Protein AF-A0A2G8LEQ3-F1 (afdb_monomer_lite)

Organism: Stichopus japonicus (NCBI:txid307972)

Foldseek 3Di:
DCVVCVVVCVCVVVCVVPDVVNVVVVVVLVVVLLVLLLVLLCVLLVPDPPPVNDPPDSVVLSVLLSVLLVLLLVLVVVVVVDPDDDPVNVCVSVVSNVVVVVVVLVLLDVVVCVVDPPPRPHHPSVVVSVVDVSSVVSSVVSNCVSCVVVVVVVVCCVPVDNPVVNVVVVVVVVVVPPPPPDPPPDDPPPPPDDPDPDDDDDDDDPPDPDDPDDDPDDPDDVCVVVVCPPPDDDDDDDDDDPDDDDDDDDD

Sequence (251 aa):
MSIRYPELYKPGQKSKFFNYYVFTKSLLQGVLTSLVIFFIPYGAFYEENFPNGIPSDTQFLFGCTTSAILVIVVNLKIALDTEYWNIFTHAVIWGSIIIYWAFIFLLYSPFLYELFQGTFTYVGVPYQLVRLPSFWFSLILSCVILILPILGKRAMHMDVSPSRAHEIRLKQRQEREKPSNTIELTDVRGLGSMRSFRTKSGKRRPASARSGYAFSHQYGFGDMILSGKNMKKRKKRSEDKVKNGDRVQEG

Structure (mmCIF, N/CA/C/O backbone):
data_AF-A0A2G8LEQ3-F1
#
_entry.id   AF-A0A2G8LEQ3-F1
#
loop_
_atom_site.group_PDB
_atom_site.id
_atom_site.type_symbol
_atom_site.label_atom_id
_atom_site.label_alt_id
_atom_site.label_comp_id
_atom_site.label_asym_id
_atom_site.label_entity_id
_atom_site.label_seq_id
_atom_site.pdbx_PDB_ins_code
_atom_site.Cartn_x
_atom_site.Cartn_y
_atom_site.Cartn_z
_atom_site.occupancy
_atom_site.B_iso_or_equiv
_atom_site.auth_seq_id
_atom_site.auth_comp_id
_atom_site.auth_asym_id
_atom_site.auth_atom_id
_atom_site.pdbx_PDB_model_num
ATOM 1 N N . MET A 1 1 ? -12.581 15.311 21.428 1.00 52.47 1 MET A N 1
ATOM 2 C CA . MET A 1 1 ? -13.656 14.309 21.215 1.00 52.47 1 MET A CA 1
ATOM 3 C C . MET A 1 1 ? -13.475 13.038 22.042 1.00 52.47 1 MET A C 1
ATOM 5 O O . MET A 1 1 ? -14.444 12.625 22.660 1.00 52.47 1 MET A O 1
ATOM 9 N N . SER A 1 2 ? -12.269 12.456 22.119 1.00 58.06 2 SER A N 1
ATOM 10 C CA . SER A 1 2 ? -12.005 11.207 22.867 1.00 58.06 2 SER A CA 1
ATOM 11 C C . SER A 1 2 ? -12.383 11.257 24.365 1.00 58.06 2 SER A C 1
ATOM 13 O O . SER A 1 2 ? -12.963 10.320 24.900 1.00 58.06 2 SER A O 1
ATOM 15 N N . ILE A 1 3 ? -12.166 12.400 25.028 1.00 67.62 3 ILE A N 1
ATOM 16 C CA . ILE A 1 3 ? -12.397 12.570 26.479 1.00 67.62 3 ILE A CA 1
ATOM 17 C C . ILE A 1 3 ? -13.891 12.511 26.863 1.00 67.62 3 ILE A C 1
ATOM 19 O O . ILE A 1 3 ? -14.228 12.156 27.987 1.00 67.62 3 ILE A O 1
ATOM 23 N N . ARG A 1 4 ? -14.808 12.828 25.936 1.00 64.00 4 ARG A N 1
ATOM 24 C CA . ARG A 1 4 ? -16.251 12.931 26.234 1.00 64.00 4 ARG A CA 1
ATOM 25 C C . ARG A 1 4 ? -16.962 11.572 26.265 1.00 64.00 4 ARG A C 1
ATOM 27 O O . ARG A 1 4 ? -18.063 11.482 26.794 1.00 64.00 4 ARG A O 1
ATOM 34 N N . TYR A 1 5 ? -16.329 10.521 25.736 1.00 64.62 5 TYR A N 1
ATOM 35 C CA . TYR A 1 5 ? -16.894 9.173 25.666 1.00 64.62 5 TYR A CA 1
ATOM 36 C C . TYR A 1 5 ? -15.844 8.126 26.074 1.00 64.62 5 TYR A C 1
ATOM 38 O O . TYR A 1 5 ? -15.195 7.529 25.209 1.00 64.62 5 TYR A O 1
ATOM 46 N N . PRO A 1 6 ? -15.690 7.840 27.383 1.00 71.69 6 PRO A N 1
ATOM 47 C CA . PRO A 1 6 ? -14.720 6.852 27.869 1.00 71.69 6 PRO A CA 1
ATOM 48 C C . PRO A 1 6 ? -15.008 5.429 27.358 1.00 71.69 6 PRO A C 1
ATOM 50 O O . PRO A 1 6 ? -14.144 4.556 27.387 1.00 71.69 6 PRO A O 1
ATOM 53 N N . GLU A 1 7 ? -16.215 5.181 26.842 1.00 64.94 7 GLU A N 1
ATOM 54 C CA . GLU A 1 7 ? -16.601 3.891 26.275 1.00 64.94 7 GLU A CA 1
ATOM 55 C C . GLU A 1 7 ? -15.836 3.519 24.995 1.00 64.94 7 GLU A C 1
ATOM 57 O O . GLU A 1 7 ? -15.691 2.326 24.723 1.00 64.94 7 GLU A O 1
ATOM 62 N N . LEU A 1 8 ? -15.270 4.491 24.259 1.00 67.19 8 LEU A N 1
ATOM 63 C CA . LEU A 1 8 ? -14.434 4.209 23.083 1.00 67.19 8 LEU A CA 1
ATOM 64 C C . LEU A 1 8 ? -13.075 3.575 23.434 1.00 67.19 8 LEU A C 1
ATOM 66 O O . LEU A 1 8 ? -12.459 2.973 22.558 1.00 67.19 8 LEU A O 1
ATOM 70 N N . TYR A 1 9 ? -12.628 3.630 24.695 1.00 65.81 9 TYR A N 1
ATOM 71 C CA . TYR A 1 9 ? -11.376 2.989 25.135 1.00 65.81 9 TYR A CA 1
ATOM 72 C C . TYR A 1 9 ? -11.532 1.506 25.508 1.00 65.81 9 TYR A C 1
ATOM 74 O O . TYR A 1 9 ? -10.566 0.740 25.444 1.00 65.81 9 TYR A O 1
ATOM 82 N N . LYS A 1 10 ? -12.752 1.059 25.837 1.00 68.12 10 LYS A N 1
ATOM 83 C CA . LYS A 1 10 ? -13.061 -0.338 26.194 1.00 68.12 10 LYS A CA 1
ATOM 84 C C . LYS A 1 10 ? -12.622 -1.383 25.140 1.00 68.12 10 LYS A C 1
ATOM 86 O O . LYS A 1 10 ? -12.168 -2.451 25.551 1.00 68.12 10 LYS A O 1
ATOM 91 N N . PRO A 1 11 ? -12.735 -1.162 23.809 1.00 66.81 11 PRO A N 1
ATOM 92 C CA . PRO A 1 11 ? -12.256 -2.132 22.816 1.00 66.81 11 PRO A CA 1
ATOM 93 C C . PRO A 1 11 ? -10.725 -2.266 22.754 1.00 66.81 11 PRO A C 1
ATOM 95 O O . PRO A 1 11 ? -10.244 -3.363 22.473 1.00 66.81 11 PRO A O 1
ATOM 98 N N . GLY A 1 12 ? -9.970 -1.205 23.068 1.00 69.75 12 GLY A N 1
ATOM 99 C CA . GLY A 1 12 ? -8.504 -1.250 23.146 1.00 69.75 12 GLY A CA 1
ATOM 100 C C . GLY A 1 12 ? -8.006 -2.105 24.315 1.00 69.75 12 GLY A C 1
ATOM 101 O O . GLY A 1 12 ? -7.143 -2.956 24.132 1.00 69.75 12 GLY A O 1
ATOM 102 N N . GLN A 1 13 ? -8.636 -1.974 25.489 1.00 65.56 13 GLN A N 1
ATOM 103 C CA . GLN A 1 13 ? -8.310 -2.775 26.681 1.00 65.56 13 GLN A CA 1
ATOM 104 C C . GLN A 1 13 ? -8.570 -4.279 26.509 1.00 65.56 13 GLN A C 1
ATOM 106 O O . GLN A 1 13 ? -7.966 -5.095 27.194 1.00 65.56 13 GLN A O 1
ATOM 111 N N . LYS A 1 14 ? -9.465 -4.665 25.592 1.00 66.50 14 LYS A N 1
ATOM 112 C CA . LYS A 1 14 ? -9.817 -6.070 25.327 1.00 66.50 14 LYS A CA 1
ATOM 113 C C . LYS A 1 14 ? -8.954 -6.722 24.236 1.00 66.50 14 LYS A C 1
ATOM 115 O O . LYS A 1 14 ? -9.372 -7.735 23.684 1.00 66.50 14 LYS A O 1
ATOM 120 N N . SER A 1 15 ? -7.810 -6.123 23.877 1.00 67.25 15 SER A N 1
ATOM 121 C CA . SER A 1 15 ? -6.880 -6.582 22.825 1.00 67.25 15 SER A CA 1
ATOM 122 C C . SER A 1 15 ? -7.554 -6.956 21.497 1.00 67.25 15 SER A C 1
ATOM 124 O O . SER A 1 15 ? -7.065 -7.793 20.741 1.00 67.25 15 SER A O 1
ATOM 126 N N . LYS A 1 16 ? -8.704 -6.344 21.180 1.00 64.62 16 LYS A N 1
ATOM 127 C CA . LYS A 1 16 ? -9.474 -6.711 19.981 1.00 64.62 16 LYS A CA 1
ATOM 128 C C . LYS A 1 16 ? -8.757 -6.336 18.683 1.00 64.62 16 LYS A C 1
ATOM 130 O O . LYS A 1 16 ? -9.000 -6.971 17.663 1.00 64.62 16 LYS A O 1
ATOM 135 N N . PHE A 1 17 ? -7.892 -5.323 18.734 1.00 66.62 17 PHE A N 1
ATOM 136 C CA . PHE A 1 17 ? -7.114 -4.847 17.589 1.00 66.62 17 PHE A CA 1
ATOM 137 C C . PHE A 1 17 ? -5.797 -5.610 17.399 1.00 66.62 17 PHE A C 1
ATOM 139 O O . PHE A 1 17 ? -5.327 -5.732 16.275 1.00 66.62 17 PHE A O 1
ATOM 146 N N . PHE A 1 18 ? -5.236 -6.170 18.474 1.00 67.81 18 PHE A N 1
ATOM 147 C CA . PHE A 1 18 ? -3.987 -6.927 18.452 1.00 67.81 18 PHE A CA 1
ATOM 148 C C . PHE A 1 18 ? -4.252 -8.343 18.966 1.00 67.81 18 PHE A C 1
ATOM 150 O O . PHE A 1 18 ? -4.033 -8.675 20.128 1.00 67.81 18 PHE A O 1
ATOM 157 N N . ASN A 1 19 ? -4.836 -9.164 18.100 1.00 82.25 19 ASN A N 1
ATOM 158 C CA . ASN A 1 19 ? -5.101 -10.575 18.357 1.00 82.25 19 ASN A CA 1
ATOM 159 C C . ASN A 1 19 ? -4.328 -11.397 17.318 1.00 82.25 19 ASN A C 1
ATOM 161 O O . ASN A 1 19 ? -4.237 -10.982 16.162 1.00 82.25 19 ASN A O 1
ATOM 165 N N . TYR A 1 20 ? -3.823 -12.574 17.687 1.00 85.75 20 TYR A N 1
ATOM 166 C CA . TYR A 1 20 ? -3.114 -13.468 16.765 1.00 85.75 20 TYR A CA 1
ATOM 167 C C . TYR A 1 20 ? -3.952 -13.801 15.514 1.00 85.75 20 TYR A C 1
ATOM 169 O O . TYR A 1 20 ? -3.433 -13.860 14.401 1.00 85.75 20 TYR A O 1
ATOM 177 N N . TYR A 1 21 ? -5.276 -13.903 15.660 1.00 85.06 21 TYR A N 1
ATOM 178 C CA . TYR A 1 21 ? -6.203 -14.063 14.531 1.00 85.06 21 TYR A CA 1
ATOM 179 C C . TYR A 1 21 ? -6.229 -12.863 13.571 1.00 85.06 21 TYR A C 1
ATOM 181 O O . TYR A 1 21 ? -6.426 -13.029 12.371 1.00 85.06 21 TYR A O 1
ATOM 189 N N . VAL A 1 22 ? -6.069 -11.640 14.080 1.00 84.94 22 VAL A N 1
ATOM 190 C CA . VAL A 1 22 ? -6.013 -10.428 13.244 1.00 84.94 22 VAL A CA 1
ATOM 191 C C . VAL A 1 22 ? -4.666 -10.359 12.531 1.00 84.94 22 VAL A C 1
ATOM 193 O O . VAL A 1 22 ? -4.618 -10.054 11.342 1.00 84.94 22 VAL A O 1
ATOM 196 N N . PHE A 1 23 ? -3.590 -10.723 13.230 1.00 88.19 23 PHE A N 1
ATOM 197 C CA . PHE A 1 23 ? -2.251 -10.806 12.659 1.00 88.19 23 PHE A CA 1
ATOM 198 C C . PHE A 1 23 ? -2.167 -11.831 11.518 1.00 88.19 23 PHE A C 1
ATOM 200 O O . PHE A 1 23 ? -1.756 -11.485 10.415 1.00 88.19 23 PHE A O 1
ATOM 207 N N . THR A 1 24 ? -2.629 -13.064 11.738 1.00 89.69 24 THR A N 1
ATOM 208 C CA . THR A 1 24 ? -2.632 -14.118 10.705 1.00 89.69 24 THR A CA 1
ATOM 209 C C . THR A 1 24 ? -3.502 -13.757 9.502 1.00 89.69 24 THR A C 1
ATOM 211 O O . THR A 1 24 ? -3.100 -14.007 8.369 1.00 89.69 24 THR A O 1
ATOM 214 N N . LYS A 1 25 ? -4.650 -13.095 9.708 1.00 87.62 25 LYS A N 1
ATOM 215 C CA . LYS A 1 25 ? -5.459 -12.547 8.604 1.00 87.62 25 LYS A CA 1
ATOM 216 C C . LYS A 1 25 ? -4.714 -11.481 7.803 1.00 87.62 25 LYS A C 1
ATOM 218 O O . LYS A 1 25 ? -4.804 -11.490 6.581 1.00 87.62 25 LYS A O 1
ATOM 223 N N . SER A 1 26 ? -3.987 -10.586 8.474 1.00 88.75 26 SER A N 1
ATOM 224 C CA . SER A 1 26 ? -3.150 -9.579 7.810 1.00 88.75 26 SER A CA 1
ATOM 225 C C . SER A 1 26 ? -2.038 -10.235 6.988 1.00 88.75 26 SER A C 1
ATOM 227 O O . SER A 1 26 ? -1.837 -9.883 5.828 1.00 88.75 26 SER A O 1
ATOM 229 N N . LEU A 1 27 ? -1.381 -11.258 7.547 1.00 91.62 27 LEU A N 1
ATOM 230 C CA . LEU A 1 27 ? -0.355 -12.028 6.848 1.00 91.62 27 LEU A CA 1
ATOM 231 C C . LEU A 1 27 ? -0.923 -12.718 5.600 1.00 91.62 27 LEU A C 1
ATOM 233 O O . LEU A 1 27 ? -0.366 -12.572 4.517 1.00 91.62 27 LEU A O 1
ATOM 237 N N . LEU A 1 28 ? -2.059 -13.411 5.732 1.00 91.56 28 LEU A N 1
ATOM 238 C CA . LEU A 1 28 ? -2.721 -14.075 4.609 1.00 91.56 28 LEU A CA 1
ATOM 239 C C . LEU A 1 28 ? -3.139 -13.070 3.532 1.00 91.56 28 LEU A C 1
ATOM 241 O O . LEU A 1 28 ? -2.926 -13.315 2.349 1.00 91.56 28 LEU A O 1
ATOM 245 N N . GLN A 1 29 ? -3.688 -11.919 3.930 1.00 90.81 29 GLN A N 1
ATOM 246 C CA . GLN A 1 29 ? -4.012 -10.839 3.002 1.00 90.81 29 GLN A CA 1
ATOM 247 C C . GLN A 1 29 ? -2.755 -10.343 2.275 1.00 90.81 29 GLN A C 1
ATOM 249 O O . GLN A 1 29 ? -2.799 -10.169 1.062 1.00 90.81 29 GLN A O 1
ATOM 254 N N . GLY A 1 30 ? -1.636 -10.164 2.980 1.00 91.75 30 GLY A N 1
ATOM 255 C CA . GLY A 1 30 ? -0.347 -9.813 2.382 1.00 91.75 30 GLY A CA 1
ATOM 256 C C . GLY A 1 30 ? 0.094 -10.823 1.320 1.00 91.75 30 GLY A C 1
ATOM 257 O O . GLY A 1 30 ? 0.356 -10.428 0.185 1.00 91.75 30 GLY A O 1
ATOM 258 N N . VAL A 1 31 ? 0.075 -12.117 1.655 1.00 93.94 31 VAL A N 1
ATOM 259 C CA . VAL A 1 31 ? 0.432 -13.217 0.739 1.00 93.94 31 VAL A CA 1
ATOM 260 C C . VAL A 1 31 ? -0.485 -13.262 -0.484 1.00 93.94 31 VAL A C 1
ATOM 262 O O . VAL A 1 31 ? -0.013 -13.361 -1.610 1.00 93.94 31 VAL A O 1
ATOM 265 N N . LEU A 1 32 ? -1.801 -13.138 -0.301 1.00 92.00 32 LEU A N 1
ATOM 266 C CA . LEU A 1 32 ? -2.731 -13.089 -1.432 1.00 92.00 32 LEU A CA 1
ATOM 267 C C . LEU A 1 32 ? -2.444 -11.884 -2.330 1.00 92.00 32 LEU A C 1
ATOM 269 O O . LEU A 1 32 ? -2.465 -11.999 -3.552 1.00 92.00 32 LEU A O 1
ATOM 273 N N . THR A 1 33 ? -2.137 -10.729 -1.737 1.00 92.50 33 THR A N 1
ATOM 274 C CA . THR A 1 33 ? -1.854 -9.526 -2.519 1.00 92.50 33 THR A CA 1
ATOM 275 C C . THR A 1 33 ? -0.543 -9.630 -3.292 1.00 92.50 33 THR A C 1
ATOM 277 O O . THR A 1 33 ? -0.508 -9.190 -4.436 1.00 92.50 33 THR A O 1
ATOM 280 N N . SER A 1 34 ? 0.503 -10.244 -2.730 1.00 94.31 34 SER A N 1
ATOM 281 C CA . SER A 1 34 ? 1.757 -10.463 -3.456 1.00 94.31 34 SER A CA 1
ATOM 282 C C . SER A 1 34 ? 1.589 -11.472 -4.592 1.00 94.31 34 SER A C 1
ATOM 284 O O . SER A 1 34 ? 2.087 -11.220 -5.686 1.00 94.31 34 SER A O 1
ATOM 286 N N . LEU A 1 35 ? 0.829 -12.554 -4.379 1.00 93.62 35 LEU A N 1
ATOM 287 C CA . LEU A 1 35 ? 0.505 -13.518 -5.437 1.00 93.62 35 LEU A CA 1
ATOM 288 C C . LEU A 1 35 ? -0.228 -12.840 -6.599 1.00 93.62 35 LEU A C 1
ATOM 290 O O . LEU A 1 35 ? 0.170 -12.992 -7.748 1.00 93.62 35 LEU A O 1
ATOM 294 N N . VAL A 1 36 ? -1.257 -12.043 -6.315 1.00 92.94 36 VAL A N 1
ATOM 295 C CA . VAL A 1 36 ? -2.030 -11.344 -7.355 1.00 92.94 36 VAL A CA 1
ATOM 296 C C . VAL A 1 36 ? -1.169 -10.339 -8.130 1.00 92.94 36 VAL A C 1
ATOM 298 O O . VAL A 1 36 ? -1.238 -10.299 -9.356 1.00 92.94 36 VAL A O 1
ATOM 301 N N . ILE A 1 37 ? -0.332 -9.555 -7.439 1.00 93.06 37 ILE A N 1
ATOM 302 C CA . ILE A 1 37 ? 0.573 -8.583 -8.077 1.00 93.06 37 ILE A CA 1
ATOM 303 C C . ILE A 1 37 ? 1.618 -9.280 -8.958 1.00 93.06 37 ILE A C 1
ATOM 305 O O . ILE A 1 37 ? 2.041 -8.699 -9.948 1.00 93.06 37 ILE A O 1
ATOM 309 N N . PHE A 1 38 ? 2.007 -10.515 -8.636 1.00 91.50 38 PHE A N 1
ATOM 310 C CA . PHE A 1 38 ? 2.928 -11.307 -9.448 1.00 91.50 38 PHE A CA 1
ATOM 311 C C . PHE A 1 38 ? 2.241 -11.961 -10.659 1.00 91.50 38 PHE A C 1
ATOM 313 O O . PHE A 1 38 ? 2.734 -11.866 -11.781 1.00 91.50 38 PHE A O 1
ATOM 320 N N . PHE A 1 39 ? 1.088 -12.606 -10.455 1.00 91.31 39 PHE A N 1
ATOM 321 C CA . PHE A 1 39 ? 0.409 -13.369 -11.507 1.00 91.31 39 PHE A CA 1
ATOM 322 C C . PHE A 1 39 ? -0.216 -12.493 -12.599 1.00 91.31 39 PHE A C 1
ATOM 324 O O . PHE A 1 39 ? -0.266 -12.920 -13.749 1.00 91.31 39 PHE A O 1
ATOM 331 N N . ILE A 1 40 ? -0.683 -11.282 -12.275 1.00 91.50 40 ILE A N 1
ATOM 332 C CA . ILE A 1 40 ? -1.343 -10.412 -13.263 1.00 91.50 40 ILE A CA 1
ATOM 333 C C . ILE A 1 40 ? -0.371 -9.950 -14.360 1.00 91.50 40 ILE A C 1
ATOM 335 O O . ILE A 1 40 ? -0.664 -10.187 -15.533 1.00 91.50 40 ILE A O 1
ATOM 339 N N . PRO A 1 41 ? 0.788 -9.343 -14.040 1.00 88.31 41 PRO A N 1
ATOM 340 C CA . PRO A 1 41 ? 1.781 -9.006 -15.054 1.00 88.31 41 PRO A CA 1
ATOM 341 C C . PRO A 1 41 ? 2.329 -10.256 -15.734 1.00 88.31 41 PRO A C 1
ATOM 343 O O . PRO A 1 41 ? 2.573 -10.227 -16.932 1.00 88.31 41 PRO A O 1
ATOM 346 N N . TYR A 1 42 ? 2.469 -11.369 -15.005 1.00 87.62 42 TYR A N 1
ATOM 347 C CA . TYR A 1 42 ? 2.973 -12.615 -15.582 1.00 87.62 42 TYR A CA 1
ATOM 348 C C . TYR A 1 42 ? 2.060 -13.111 -16.706 1.00 87.62 42 TYR A C 1
ATOM 350 O O . TYR A 1 42 ? 2.550 -13.450 -17.775 1.00 87.62 42 TYR A O 1
ATOM 358 N N . GLY A 1 43 ? 0.740 -13.084 -16.495 1.00 85.69 43 GLY A N 1
ATOM 359 C CA . GLY A 1 43 ? -0.235 -13.430 -17.528 1.00 85.69 43 GLY A CA 1
ATOM 360 C C . GLY A 1 43 ? -0.280 -12.425 -18.681 1.00 85.69 43 GLY A C 1
ATOM 361 O O . GLY A 1 43 ? -0.394 -12.836 -19.829 1.00 85.69 43 GLY A O 1
ATOM 362 N N . ALA A 1 44 ? -0.150 -11.123 -18.399 1.00 84.56 44 ALA A N 1
ATOM 363 C CA . ALA A 1 44 ? -0.159 -10.087 -19.437 1.00 84.56 44 ALA A CA 1
ATOM 364 C C . ALA A 1 44 ? 1.042 -10.207 -20.393 1.00 84.56 44 ALA A C 1
ATOM 366 O O . ALA A 1 44 ? 0.871 -10.128 -21.603 1.00 84.56 44 ALA A O 1
ATOM 367 N N . PHE A 1 45 ? 2.235 -10.477 -19.856 1.00 79.31 45 PHE A N 1
ATOM 368 C CA . PHE A 1 45 ? 3.461 -10.617 -20.644 1.00 79.31 45 PHE A CA 1
ATOM 369 C C . PHE A 1 45 ? 3.715 -12.045 -21.161 1.00 79.31 45 PHE A C 1
ATOM 371 O O . PHE A 1 45 ? 4.725 -12.266 -21.825 1.00 79.31 45 PHE A O 1
ATOM 378 N N . TYR A 1 46 ? 2.837 -13.017 -20.876 1.00 75.94 46 TYR A N 1
ATOM 379 C CA . TYR A 1 46 ? 3.027 -14.414 -21.294 1.00 75.94 46 TYR A CA 1
ATOM 380 C C . TYR A 1 46 ? 2.952 -14.593 -22.819 1.00 75.94 46 TYR A C 1
ATOM 382 O O . TYR A 1 46 ? 3.698 -15.394 -23.377 1.00 75.94 46 TYR A O 1
ATOM 390 N N . GLU A 1 47 ? 2.088 -13.829 -23.494 1.00 65.62 47 GLU A N 1
ATOM 391 C CA . GLU A 1 47 ? 1.855 -13.934 -24.947 1.00 65.62 47 GLU A CA 1
ATOM 392 C C . GLU A 1 47 ? 2.387 -12.731 -25.743 1.00 65.62 47 GLU A C 1
ATOM 394 O O . GLU A 1 47 ? 2.186 -12.636 -26.958 1.00 65.62 47 GLU A O 1
ATOM 399 N N . GLU A 1 48 ? 3.071 -11.791 -25.087 1.00 63.94 48 GLU A N 1
ATOM 400 C CA . GLU A 1 48 ? 3.569 -10.594 -25.756 1.00 63.94 48 GLU A CA 1
ATOM 401 C C . GLU A 1 48 ? 4.786 -10.886 -26.626 1.00 63.94 48 GLU A C 1
ATOM 403 O O . GLU A 1 48 ? 5.938 -10.891 -26.192 1.00 63.94 48 GLU A O 1
ATOM 408 N N . ASN A 1 49 ? 4.514 -11.054 -27.916 1.00 58.38 49 ASN A N 1
ATOM 409 C CA . ASN A 1 49 ? 5.522 -10.934 -28.952 1.00 58.38 49 ASN A CA 1
ATOM 410 C C . ASN A 1 49 ? 5.859 -9.449 -29.116 1.00 58.38 49 ASN A C 1
ATOM 412 O O . ASN A 1 49 ? 5.142 -8.711 -29.797 1.00 58.38 49 ASN A O 1
ATOM 416 N N . PHE A 1 50 ? 6.935 -8.993 -28.470 1.00 62.00 50 PHE A N 1
ATOM 417 C CA . PHE A 1 50 ? 7.426 -7.633 -28.665 1.00 62.00 50 PHE A CA 1
ATOM 418 C C . PHE A 1 50 ? 7.655 -7.397 -30.169 1.00 62.00 50 PHE A C 1
ATOM 420 O O . PHE A 1 50 ? 8.398 -8.163 -30.792 1.00 62.00 50 PHE A O 1
ATOM 427 N N . PRO A 1 51 ? 7.076 -6.338 -30.767 1.00 56.47 51 PRO A N 1
ATOM 428 C CA . PRO A 1 51 ? 7.115 -6.095 -32.216 1.00 56.47 51 PRO A CA 1
ATOM 429 C C . PRO A 1 51 ? 8.532 -5.911 -32.788 1.00 56.47 51 PRO A C 1
ATOM 431 O O . PRO A 1 51 ? 8.704 -5.843 -34.001 1.00 56.47 51 PRO A O 1
ATOM 434 N N . ASN A 1 52 ? 9.548 -5.858 -31.925 1.00 57.72 52 ASN A N 1
ATOM 435 C CA . ASN A 1 52 ? 10.937 -5.614 -32.285 1.00 57.72 52 ASN A CA 1
ATOM 436 C C . ASN A 1 52 ? 11.764 -6.905 -32.421 1.00 57.72 52 ASN A C 1
ATOM 438 O O . ASN A 1 52 ? 12.914 -6.820 -32.831 1.00 57.72 52 ASN A O 1
ATOM 442 N N . GLY A 1 53 ? 11.232 -8.087 -32.076 1.00 54.25 53 GLY A N 1
ATOM 443 C CA . GLY A 1 53 ? 11.929 -9.372 -32.256 1.00 54.25 53 GLY A CA 1
ATOM 444 C C . GLY A 1 53 ? 13.228 -9.555 -31.451 1.00 54.25 53 GLY A C 1
ATOM 445 O O . GLY A 1 53 ? 13.901 -10.569 -31.616 1.00 54.25 53 GLY A O 1
ATOM 446 N N . ILE A 1 54 ? 13.590 -8.607 -30.579 1.00 52.31 54 ILE A N 1
ATOM 447 C CA . ILE A 1 54 ? 14.763 -8.702 -29.704 1.00 52.31 54 ILE A CA 1
ATOM 448 C C . ILE A 1 54 ? 14.305 -9.275 -28.349 1.00 52.31 54 ILE A C 1
ATOM 450 O O . ILE A 1 54 ? 13.504 -8.630 -27.673 1.00 52.31 54 ILE A O 1
ATOM 454 N N . PRO A 1 55 ? 14.796 -10.454 -27.920 1.00 58.28 55 PRO A N 1
ATOM 455 C CA . PRO A 1 55 ? 14.403 -11.094 -26.658 1.00 58.28 55 PRO A CA 1
ATOM 456 C C . PRO A 1 55 ? 15.080 -10.501 -25.405 1.00 58.28 55 PRO A C 1
ATOM 458 O O . PRO A 1 55 ? 15.152 -11.156 -24.366 1.00 58.28 55 PRO A O 1
ATOM 461 N N . SER A 1 56 ? 15.594 -9.276 -25.465 1.00 55.22 56 SER A N 1
ATOM 462 C CA . SER A 1 56 ? 16.250 -8.632 -24.328 1.00 55.22 56 SER A CA 1
ATOM 463 C C . SER A 1 56 ? 15.264 -7.709 -23.614 1.00 55.22 56 SER A C 1
ATOM 465 O O . SER A 1 56 ? 14.889 -6.681 -24.172 1.00 55.22 56 SER A O 1
ATOM 467 N N . ASP A 1 57 ? 14.864 -8.114 -22.399 1.00 63.31 57 ASP A N 1
ATOM 468 C CA . ASP A 1 57 ? 14.447 -7.268 -21.252 1.00 63.31 57 ASP A CA 1
ATOM 469 C C . ASP A 1 57 ? 13.094 -7.609 -20.632 1.00 63.31 57 ASP A C 1
ATOM 471 O O . ASP A 1 57 ? 12.685 -6.965 -19.665 1.00 63.31 57 ASP A O 1
ATOM 475 N N . THR A 1 58 ? 12.423 -8.673 -21.081 1.00 72.06 58 THR A N 1
ATOM 476 C CA . THR A 1 58 ? 11.116 -9.091 -20.537 1.00 72.06 58 THR A CA 1
ATOM 477 C C . THR A 1 58 ? 11.129 -9.226 -19.011 1.00 72.06 58 THR A C 1
ATOM 479 O O . THR A 1 58 ? 10.171 -8.836 -18.352 1.00 72.06 58 THR A O 1
ATOM 482 N N . GLN A 1 59 ? 12.234 -9.702 -18.423 1.00 78.69 59 GLN A N 1
ATOM 483 C CA . GLN A 1 59 ? 12.395 -9.811 -16.967 1.00 78.69 59 GLN A CA 1
ATOM 484 C C . GLN A 1 59 ? 12.425 -8.445 -16.263 1.00 78.69 59 GLN A C 1
ATOM 486 O O . GLN A 1 59 ? 11.820 -8.285 -15.201 1.00 78.69 59 GLN A O 1
ATOM 491 N N . PHE A 1 60 ? 13.090 -7.449 -16.853 1.00 80.19 60 PHE A N 1
ATOM 492 C CA . PHE A 1 60 ? 13.166 -6.096 -16.304 1.00 80.19 60 PHE A CA 1
ATOM 493 C C . PHE A 1 60 ? 11.859 -5.340 -16.508 1.00 80.19 60 PHE A C 1
ATOM 495 O O . PHE A 1 60 ? 11.376 -4.727 -15.563 1.00 80.19 60 PHE A O 1
ATOM 502 N N . LEU A 1 61 ? 11.233 -5.445 -17.685 1.00 82.69 61 LEU A N 1
ATOM 503 C CA . LEU A 1 61 ? 9.908 -4.872 -17.933 1.00 82.69 61 LEU A CA 1
ATOM 504 C C . LEU A 1 61 ? 8.867 -5.468 -16.980 1.00 82.69 61 LEU A C 1
ATOM 506 O O . LEU A 1 61 ? 8.084 -4.728 -16.380 1.00 82.69 61 LEU A O 1
ATOM 510 N N . PHE A 1 62 ? 8.900 -6.785 -16.772 1.00 86.38 62 PHE A N 1
ATOM 511 C CA . PHE A 1 62 ? 8.068 -7.471 -15.788 1.00 86.38 62 PHE A CA 1
ATOM 512 C C . PHE A 1 62 ? 8.335 -6.964 -14.363 1.00 86.38 62 PHE A C 1
ATOM 514 O O . PHE A 1 62 ? 7.393 -6.639 -13.635 1.00 86.38 62 PHE A O 1
ATOM 521 N N . GLY A 1 63 ? 9.606 -6.838 -13.968 1.00 87.94 63 GLY A N 1
ATOM 522 C CA . GLY A 1 63 ? 10.004 -6.317 -12.659 1.00 87.94 63 GLY A CA 1
ATOM 523 C C . GLY A 1 63 ? 9.545 -4.874 -12.432 1.00 87.94 63 GLY A C 1
ATOM 524 O O . GLY A 1 63 ? 8.915 -4.574 -11.415 1.00 87.94 63 GLY A O 1
ATOM 525 N N . CYS A 1 64 ? 9.775 -3.989 -13.406 1.00 87.88 64 CYS A N 1
ATOM 526 C CA . CYS A 1 64 ? 9.316 -2.604 -13.374 1.00 87.88 64 CYS A CA 1
ATOM 527 C C . CYS A 1 64 ? 7.787 -2.532 -13.296 1.00 87.88 64 CYS A C 1
ATOM 529 O O . CYS A 1 64 ? 7.267 -1.830 -12.431 1.00 87.88 64 CYS A O 1
ATOM 531 N N . THR A 1 65 ? 7.067 -3.312 -14.109 1.00 90.94 65 THR A N 1
ATOM 532 C CA . THR A 1 65 ? 5.595 -3.375 -14.082 1.00 90.94 65 THR A CA 1
ATOM 533 C C . THR A 1 65 ? 5.076 -3.801 -12.714 1.00 90.94 65 THR A C 1
ATOM 535 O O . THR A 1 65 ? 4.243 -3.119 -12.119 1.00 90.94 65 THR A O 1
ATOM 538 N N . THR A 1 66 ? 5.614 -4.897 -12.178 1.00 92.25 66 THR A N 1
ATOM 539 C CA . THR A 1 66 ? 5.232 -5.442 -10.869 1.00 92.25 66 THR A CA 1
ATOM 540 C C . THR A 1 66 ? 5.493 -4.422 -9.759 1.00 92.25 66 THR A C 1
ATOM 542 O O . THR A 1 66 ? 4.648 -4.217 -8.886 1.00 92.25 66 THR A O 1
ATOM 545 N N . SER A 1 67 ? 6.630 -3.719 -9.817 1.00 92.56 67 SER A N 1
ATOM 546 C CA . SER A 1 67 ? 6.963 -2.662 -8.857 1.00 92.56 67 SER A CA 1
ATOM 547 C C . SER A 1 67 ? 6.016 -1.458 -8.949 1.00 92.56 67 SER A C 1
ATOM 549 O O . SER A 1 67 ? 5.576 -0.952 -7.918 1.00 92.56 67 SER A O 1
ATOM 551 N N . ALA A 1 68 ? 5.635 -1.038 -10.160 1.00 92.50 68 ALA A N 1
ATOM 552 C CA . ALA A 1 68 ? 4.738 0.094 -10.378 1.00 92.50 68 ALA A CA 1
ATOM 553 C C . ALA A 1 68 ? 3.338 -0.216 -9.849 1.00 92.50 68 ALA A C 1
ATOM 555 O O . ALA A 1 68 ? 2.748 0.579 -9.116 1.00 92.50 68 ALA A O 1
ATOM 556 N N . ILE A 1 69 ? 2.842 -1.416 -10.154 1.00 93.81 69 ILE A N 1
ATOM 557 C CA . ILE A 1 69 ? 1.572 -1.924 -9.641 1.00 93.81 69 ILE A CA 1
ATOM 558 C C . ILE A 1 69 ? 1.587 -1.958 -8.117 1.00 93.81 69 ILE A C 1
ATOM 560 O O . ILE A 1 69 ? 0.652 -1.464 -7.490 1.00 93.81 69 ILE A O 1
ATOM 564 N N . LEU A 1 70 ? 2.650 -2.490 -7.509 1.00 94.31 70 LEU A N 1
ATOM 565 C CA . LEU A 1 70 ? 2.785 -2.536 -6.056 1.00 94.31 70 LEU A CA 1
ATOM 566 C C . LEU A 1 70 ? 2.689 -1.137 -5.438 1.00 94.31 70 LEU A C 1
ATOM 568 O O . LEU A 1 70 ? 1.905 -0.939 -4.510 1.00 94.31 70 LEU A O 1
ATOM 572 N N . VAL A 1 71 ? 3.443 -0.167 -5.960 1.00 93.62 71 VAL A N 1
ATOM 573 C CA . VAL A 1 71 ? 3.454 1.209 -5.444 1.00 93.62 71 VAL A CA 1
ATOM 574 C C . VAL A 1 71 ? 2.077 1.854 -5.570 1.00 93.62 71 VAL A C 1
ATOM 576 O O . VAL A 1 71 ? 1.579 2.417 -4.594 1.00 93.62 71 VAL A O 1
ATOM 579 N N . ILE A 1 72 ? 1.425 1.745 -6.729 1.00 93.38 72 ILE A N 1
ATOM 580 C CA . ILE A 1 72 ? 0.095 2.328 -6.946 1.00 93.38 72 ILE A CA 1
ATOM 581 C C . ILE A 1 72 ? -0.953 1.663 -6.049 1.00 93.38 72 ILE A C 1
ATOM 583 O O . ILE A 1 72 ? -1.697 2.355 -5.355 1.00 93.38 72 ILE A O 1
ATOM 587 N N . VAL A 1 73 ? -0.982 0.330 -5.992 1.00 93.12 73 VAL A N 1
ATOM 588 C CA . VAL A 1 73 ? -1.941 -0.422 -5.172 1.00 93.12 73 VAL A CA 1
ATOM 589 C C . VAL A 1 73 ? -1.762 -0.111 -3.690 1.00 93.12 73 VAL A C 1
ATOM 591 O O . VAL A 1 73 ? -2.752 0.080 -2.987 1.00 93.12 73 VAL A O 1
ATOM 594 N N . VAL A 1 74 ? -0.527 -0.062 -3.186 1.00 91.75 74 VAL A N 1
ATOM 595 C CA . VAL A 1 74 ? -0.261 0.241 -1.772 1.00 91.75 74 VAL A CA 1
ATOM 596 C C . VAL A 1 74 ? -0.683 1.669 -1.438 1.00 91.75 74 VAL A C 1
ATOM 598 O O . VAL A 1 74 ? -1.379 1.867 -0.444 1.00 91.75 74 VAL A O 1
ATOM 601 N N . ASN A 1 75 ? -0.352 2.648 -2.285 1.00 92.75 75 ASN A N 1
ATOM 602 C CA . ASN A 1 75 ? -0.804 4.027 -2.091 1.00 92.75 75 ASN A CA 1
ATOM 603 C C . ASN A 1 75 ? -2.333 4.133 -2.104 1.00 92.75 75 ASN A C 1
ATOM 605 O O . ASN A 1 75 ? -2.906 4.816 -1.259 1.00 92.75 75 ASN A O 1
ATOM 609 N N . LEU A 1 76 ? -3.007 3.414 -3.002 1.00 90.50 76 LEU A N 1
ATOM 610 C CA . LEU A 1 76 ? -4.464 3.415 -3.085 1.00 90.50 76 LEU A CA 1
ATOM 611 C C . LEU A 1 76 ? -5.117 2.717 -1.882 1.00 90.50 76 LEU A C 1
ATOM 613 O O . LEU A 1 76 ? -6.111 3.210 -1.356 1.00 90.50 76 LEU A O 1
ATOM 617 N N . LYS A 1 77 ? -4.529 1.630 -1.369 1.00 90.44 77 LYS A N 1
ATOM 618 C CA . LYS A 1 77 ? -4.959 1.001 -0.107 1.00 90.44 77 LYS A CA 1
ATOM 619 C C . LYS A 1 77 ? -4.841 1.966 1.069 1.00 90.44 77 LYS A C 1
ATOM 621 O O . LYS A 1 77 ? -5.804 2.137 1.807 1.00 90.44 77 LYS A O 1
ATOM 626 N N . ILE A 1 78 ? -3.702 2.646 1.199 1.00 89.62 78 ILE A N 1
ATOM 627 C CA . ILE A 1 78 ? -3.479 3.649 2.251 1.00 89.62 78 ILE A CA 1
ATOM 628 C C . ILE A 1 78 ? -4.473 4.808 2.111 1.00 89.62 78 ILE A C 1
ATOM 630 O O . ILE A 1 78 ? -5.041 5.261 3.105 1.00 89.62 78 ILE A O 1
ATOM 634 N N . ALA A 1 79 ? -4.729 5.264 0.883 1.00 87.62 79 ALA A N 1
ATOM 635 C CA . ALA A 1 79 ? -5.711 6.306 0.605 1.00 87.62 79 ALA A CA 1
ATOM 636 C C . ALA A 1 79 ? -7.129 5.885 1.031 1.00 87.62 79 ALA A C 1
ATOM 638 O O . ALA A 1 79 ? -7.861 6.694 1.595 1.00 87.62 79 ALA A O 1
ATOM 639 N N . LEU A 1 80 ? -7.504 4.619 0.811 1.00 85.00 80 LEU A N 1
ATOM 640 C CA . LEU A 1 80 ? -8.804 4.067 1.210 1.00 85.00 80 LEU A CA 1
ATOM 641 C C . LEU A 1 80 ? -8.931 3.833 2.723 1.00 85.00 80 LEU A C 1
ATOM 643 O O . LEU A 1 80 ? -10.029 4.007 3.264 1.00 85.00 80 LEU A O 1
ATOM 647 N N . ASP A 1 81 ? -7.836 3.454 3.387 1.00 83.56 81 ASP A N 1
ATOM 648 C CA . ASP A 1 81 ? -7.766 3.252 4.842 1.00 83.56 81 ASP A CA 1
ATOM 649 C C . ASP A 1 81 ? -7.738 4.582 5.616 1.00 83.56 81 ASP A C 1
ATOM 651 O O . ASP A 1 81 ? -8.099 4.641 6.795 1.00 83.56 81 ASP A O 1
ATOM 655 N N . THR A 1 82 ? -7.348 5.674 4.956 1.00 84.38 82 THR A N 1
ATOM 656 C CA . THR A 1 82 ? -7.307 7.009 5.556 1.00 84.38 82 THR A CA 1
ATOM 657 C C . THR A 1 82 ? -8.721 7.573 5.722 1.00 84.38 82 THR A C 1
ATOM 659 O O . THR A 1 82 ? -9.386 7.956 4.765 1.00 84.38 82 THR A O 1
ATOM 662 N N . GLU A 1 83 ? -9.188 7.677 6.969 1.00 72.12 83 GLU A N 1
ATOM 663 C CA . GLU A 1 83 ? -10.522 8.220 7.275 1.00 72.12 83 GLU A CA 1
ATOM 664 C C . GLU A 1 83 ? -10.626 9.748 7.110 1.00 72.12 83 GLU A C 1
ATOM 666 O O . GLU A 1 83 ? -11.724 10.273 6.924 1.00 72.12 83 GLU A O 1
ATOM 671 N N . TYR A 1 84 ? -9.503 10.471 7.201 1.00 78.12 84 TYR A N 1
ATOM 672 C CA . TYR A 1 84 ? -9.460 11.934 7.147 1.00 78.12 84 TYR A CA 1
ATOM 673 C C . TYR A 1 84 ? -8.620 12.407 5.962 1.00 78.12 84 TYR A C 1
ATOM 675 O O . TYR A 1 84 ? -7.393 12.352 6.005 1.00 78.12 84 TYR A O 1
ATOM 683 N N . TRP A 1 85 ? -9.285 12.921 4.928 1.00 77.62 85 TRP A N 1
ATOM 684 C CA . TRP A 1 85 ? -8.617 13.492 3.761 1.00 77.62 85 TRP A CA 1
ATOM 685 C C . TRP A 1 85 ? -8.063 14.880 4.094 1.00 77.62 85 TRP A C 1
ATOM 687 O O . TRP A 1 85 ? -8.768 15.885 4.019 1.00 77.62 85 TRP A O 1
ATOM 697 N N . ASN A 1 86 ? -6.807 14.929 4.530 1.00 85.00 86 ASN A N 1
ATOM 698 C CA . ASN A 1 86 ? -6.096 16.177 4.785 1.00 85.00 86 ASN A CA 1
ATOM 699 C C . ASN A 1 86 ? -5.174 16.514 3.601 1.00 85.00 86 ASN A C 1
ATOM 701 O O . ASN A 1 86 ? -4.674 15.621 2.915 1.00 85.00 86 ASN A O 1
ATOM 705 N N . ILE A 1 87 ? -4.872 17.796 3.399 1.00 87.94 87 ILE A N 1
ATOM 706 C CA . ILE A 1 87 ? -3.932 18.255 2.361 1.00 87.94 87 ILE A CA 1
ATOM 707 C C . ILE A 1 87 ? -2.576 17.556 2.528 1.00 87.94 87 ILE A C 1
ATOM 709 O O . ILE A 1 87 ? -1.982 17.117 1.549 1.00 87.94 87 ILE A O 1
ATOM 713 N N . PHE A 1 88 ? -2.135 17.349 3.773 1.00 87.44 88 PHE A N 1
ATOM 714 C CA . PHE A 1 88 ? -0.916 16.597 4.070 1.00 87.44 88 PHE A CA 1
ATOM 715 C C . PHE A 1 88 ? -0.974 15.146 3.566 1.00 87.44 88 PHE A C 1
ATOM 717 O O . PHE A 1 88 ? -0.037 14.683 2.926 1.00 87.44 88 PHE A O 1
ATOM 724 N N . THR A 1 89 ? -2.087 14.436 3.795 1.00 87.94 89 THR A N 1
ATOM 725 C CA . THR A 1 89 ? -2.243 13.049 3.316 1.00 87.94 89 THR A CA 1
ATOM 726 C C . THR A 1 89 ? -2.199 12.980 1.794 1.00 87.94 89 THR A C 1
ATOM 728 O O . THR A 1 89 ? -1.560 12.097 1.235 1.00 87.94 89 THR A O 1
ATOM 731 N N . HIS A 1 90 ? -2.787 13.971 1.122 1.00 87.31 90 HIS A N 1
ATOM 732 C CA . HIS A 1 90 ? -2.743 14.084 -0.328 1.00 87.31 90 HIS A CA 1
ATOM 733 C C . HIS A 1 90 ? -1.314 14.332 -0.826 1.00 87.31 90 HIS A C 1
ATOM 735 O O . HIS A 1 90 ? -0.828 13.603 -1.685 1.00 87.31 90 HIS A O 1
ATOM 741 N N . ALA A 1 91 ? -0.615 15.308 -0.242 1.00 90.44 91 ALA A N 1
ATOM 742 C CA . ALA A 1 91 ? 0.757 15.642 -0.608 1.00 90.44 91 ALA A CA 1
ATOM 743 C C . ALA A 1 91 ? 1.708 14.444 -0.461 1.00 90.44 91 ALA A C 1
ATOM 745 O O . ALA A 1 91 ? 2.549 14.226 -1.327 1.00 90.44 91 ALA A O 1
ATOM 746 N N . VAL A 1 92 ? 1.544 13.634 0.588 1.00 90.19 92 VAL A N 1
ATOM 747 C CA . VAL A 1 92 ? 2.355 12.425 0.799 1.00 90.19 92 VAL A CA 1
ATOM 748 C C . VAL A 1 92 ? 2.067 11.355 -0.259 1.00 90.19 92 VAL A C 1
ATOM 750 O O . VAL A 1 92 ? 3.009 10.755 -0.771 1.00 90.19 92 VAL A O 1
ATOM 753 N N . ILE A 1 93 ? 0.799 11.137 -0.625 1.00 90.38 93 ILE A N 1
ATOM 754 C CA . ILE A 1 93 ? 0.420 10.144 -1.645 1.00 90.38 93 ILE A CA 1
ATOM 755 C C . ILE A 1 93 ? 0.945 10.546 -3.030 1.00 90.38 93 ILE A C 1
ATOM 757 O O . ILE A 1 93 ? 1.543 9.731 -3.724 1.00 90.38 93 ILE A O 1
ATOM 761 N N . TRP A 1 94 ? 0.768 11.801 -3.447 1.00 90.50 94 TRP A N 1
ATOM 762 C CA . TRP A 1 94 ? 1.307 12.250 -4.738 1.00 90.50 94 TRP A CA 1
ATOM 763 C C . TRP A 1 94 ? 2.827 12.331 -4.727 1.00 90.50 94 TRP A C 1
ATOM 765 O O . TRP A 1 94 ? 3.471 11.926 -5.693 1.00 90.50 94 TRP A O 1
ATOM 775 N N . GLY A 1 95 ? 3.404 12.810 -3.623 1.00 92.06 95 GLY A N 1
ATOM 776 C CA . GLY A 1 95 ? 4.846 12.877 -3.437 1.00 92.06 95 GLY A CA 1
ATOM 777 C C . GLY A 1 95 ? 5.500 11.504 -3.558 1.00 92.06 95 GLY A C 1
ATOM 778 O O . GLY A 1 95 ? 6.518 11.384 -4.232 1.00 92.06 95 GLY A O 1
ATOM 779 N N . SER A 1 96 ? 4.897 10.452 -2.993 1.00 93.19 96 SER A N 1
ATOM 780 C CA . SER A 1 96 ? 5.431 9.089 -3.099 1.00 93.19 96 SER A CA 1
ATOM 781 C C . SER A 1 96 ? 5.424 8.572 -4.544 1.00 93.19 96 SER A C 1
ATOM 783 O O . SER A 1 96 ? 6.404 7.967 -4.978 1.00 93.19 96 SER A O 1
ATOM 785 N N . ILE A 1 97 ? 4.369 8.859 -5.316 1.00 90.38 97 ILE A N 1
ATOM 786 C CA . ILE A 1 97 ? 4.259 8.467 -6.729 1.00 90.38 97 ILE A CA 1
ATOM 787 C C . ILE A 1 97 ? 5.296 9.213 -7.576 1.00 90.38 97 ILE A C 1
ATOM 789 O O . ILE A 1 97 ? 5.977 8.600 -8.396 1.00 90.38 97 ILE A O 1
ATOM 793 N N . ILE A 1 98 ? 5.449 10.523 -7.359 1.00 92.75 98 ILE A N 1
ATOM 794 C CA . ILE A 1 98 ? 6.430 11.349 -8.077 1.00 92.75 98 ILE A CA 1
ATOM 795 C C . ILE A 1 98 ? 7.851 10.875 -7.771 1.00 92.75 98 ILE A C 1
ATOM 797 O O . ILE A 1 98 ? 8.638 10.683 -8.694 1.00 92.75 98 ILE A O 1
ATOM 801 N N . ILE A 1 99 ? 8.173 10.644 -6.495 1.00 93.12 99 ILE A N 1
ATOM 802 C CA . ILE A 1 99 ? 9.496 10.167 -6.076 1.00 93.12 99 ILE A CA 1
ATOM 803 C C . ILE A 1 99 ? 9.787 8.787 -6.669 1.00 93.12 99 ILE A C 1
ATOM 805 O O . ILE A 1 99 ? 10.903 8.558 -7.121 1.00 93.12 99 ILE A O 1
ATOM 809 N N . TYR A 1 100 ? 8.803 7.885 -6.723 1.00 91.75 100 TYR A N 1
ATOM 810 C CA . TYR A 1 100 ? 8.968 6.576 -7.356 1.00 91.75 100 TYR A CA 1
ATOM 811 C C . TYR A 1 100 ? 9.334 6.692 -8.841 1.00 91.75 100 TYR A C 1
ATOM 813 O O . TYR A 1 100 ? 10.324 6.102 -9.277 1.00 91.75 100 TYR A O 1
ATOM 821 N N . TRP A 1 101 ? 8.577 7.481 -9.610 1.00 88.62 101 TRP A N 1
ATOM 822 C CA . TRP A 1 101 ? 8.880 7.691 -11.026 1.00 88.62 101 TRP A CA 1
ATOM 823 C C . TRP A 1 101 ? 10.227 8.380 -11.210 1.00 88.62 101 TRP A C 1
ATOM 825 O O . TRP A 1 101 ? 11.026 7.920 -12.018 1.00 88.62 101 TRP A O 1
ATOM 835 N N . ALA A 1 102 ? 10.521 9.422 -10.431 1.00 89.19 102 ALA A N 1
ATOM 836 C CA . ALA A 1 102 ? 11.814 10.098 -10.464 1.00 89.19 102 ALA A CA 1
ATOM 837 C C . ALA A 1 102 ? 12.968 9.128 -10.171 1.00 89.19 102 ALA A C 1
ATOM 839 O O . ALA A 1 102 ? 13.975 9.152 -10.872 1.00 89.19 102 ALA A O 1
ATOM 840 N N . PHE A 1 103 ? 12.803 8.241 -9.187 1.00 88.38 103 PHE A N 1
ATOM 841 C CA . PHE A 1 103 ? 13.794 7.230 -8.846 1.00 88.38 103 PHE A CA 1
ATOM 842 C C . PHE A 1 103 ? 13.997 6.234 -9.987 1.00 88.38 103 PHE A C 1
ATOM 844 O O . PHE A 1 103 ? 15.136 6.012 -10.373 1.00 88.38 103 PHE A O 1
ATOM 851 N N . ILE A 1 104 ? 12.929 5.696 -10.585 1.00 85.38 104 ILE A N 1
ATOM 852 C CA . ILE A 1 104 ? 13.033 4.801 -11.748 1.00 85.38 104 ILE A CA 1
ATOM 853 C C . ILE A 1 104 ? 13.683 5.507 -12.942 1.00 85.38 104 ILE A C 1
ATOM 855 O O . ILE A 1 104 ? 14.615 4.967 -13.532 1.00 85.38 104 ILE A O 1
ATOM 859 N N . PHE A 1 105 ? 13.251 6.719 -13.289 1.00 84.06 105 PHE A N 1
ATOM 860 C CA . PHE A 1 105 ? 13.858 7.472 -14.388 1.00 84.06 105 PHE A CA 1
ATOM 861 C C . PHE A 1 105 ? 15.338 7.762 -14.138 1.00 84.06 105 PHE A C 1
ATOM 863 O O . PHE A 1 105 ? 16.130 7.684 -15.072 1.00 84.06 105 PHE A O 1
ATOM 870 N N . LEU A 1 106 ? 15.719 8.048 -12.891 1.00 85.06 106 LEU A N 1
ATOM 871 C CA . LEU A 1 106 ? 17.111 8.241 -12.506 1.00 85.06 106 LEU A CA 1
ATOM 872 C C . LEU A 1 106 ? 17.910 6.936 -12.627 1.00 85.06 106 LEU A C 1
ATOM 874 O O . LEU A 1 106 ? 18.984 6.947 -13.224 1.00 85.06 106 LEU A O 1
ATOM 878 N N . LEU A 1 107 ? 17.375 5.819 -12.124 1.00 80.25 107 LEU A N 1
ATOM 879 C CA . LEU A 1 107 ? 18.015 4.496 -12.120 1.00 80.25 107 LEU A CA 1
ATOM 880 C C . LEU A 1 107 ? 18.302 3.978 -13.534 1.00 80.25 107 LEU A C 1
ATOM 882 O O . LEU A 1 107 ? 19.363 3.416 -13.779 1.00 80.25 107 LEU A O 1
ATOM 886 N N . TYR A 1 108 ? 17.385 4.230 -14.470 1.00 77.69 108 TYR A N 1
ATOM 887 C CA . TYR A 1 108 ? 17.520 3.856 -15.883 1.00 77.69 108 TYR A CA 1
ATOM 888 C C . TYR A 1 108 ? 18.009 5.011 -16.776 1.00 77.69 108 TYR A C 1
ATOM 890 O O . TYR A 1 108 ? 17.852 4.955 -18.001 1.00 77.69 108 TYR A O 1
ATOM 898 N N . SER A 1 109 ? 18.571 6.071 -16.179 1.00 80.44 109 SER A N 1
ATOM 899 C CA . SER A 1 109 ? 19.145 7.196 -16.920 1.00 80.44 109 SER A CA 1
ATOM 900 C C . SER A 1 109 ? 20.520 6.840 -17.501 1.00 80.44 109 SER A C 1
ATOM 902 O O . SER A 1 109 ? 21.287 6.104 -16.872 1.00 80.44 109 SER A O 1
ATOM 904 N N . PRO A 1 110 ? 20.889 7.412 -18.663 1.00 71.81 110 PRO A N 1
ATOM 905 C CA . PRO A 1 110 ? 22.229 7.235 -19.228 1.00 71.81 110 PRO A CA 1
ATOM 906 C C . PRO A 1 110 ? 23.332 7.743 -18.284 1.00 71.81 110 PRO A C 1
ATOM 908 O O . PRO A 1 110 ? 24.426 7.194 -18.262 1.00 71.81 110 PRO A O 1
ATOM 911 N N . PHE A 1 111 ? 23.020 8.728 -17.435 1.00 72.81 111 PHE A N 1
ATOM 912 C CA . PHE A 1 111 ? 23.945 9.284 -16.447 1.00 72.81 111 PHE A CA 1
ATOM 913 C C . PHE A 1 111 ? 24.425 8.244 -15.421 1.00 72.81 111 PHE A C 1
ATOM 915 O O . PHE A 1 111 ? 25.618 8.161 -15.135 1.00 72.81 111 PHE A O 1
ATOM 922 N N . LEU A 1 112 ? 23.519 7.421 -14.876 1.00 72.19 112 LEU A N 1
ATOM 923 C CA . LEU A 1 112 ? 23.914 6.365 -13.935 1.00 72.19 112 LEU A CA 1
ATOM 924 C C . LEU A 1 112 ? 24.555 5.160 -14.623 1.00 72.19 112 LEU A C 1
ATOM 926 O O . LEU A 1 112 ? 25.396 4.504 -14.010 1.00 72.19 112 LEU A O 1
ATOM 930 N N . TYR A 1 113 ? 24.203 4.895 -15.882 1.00 70.31 113 TYR A N 1
ATOM 931 C CA . TYR A 1 113 ? 24.880 3.886 -16.696 1.00 70.31 113 TYR A CA 1
ATOM 932 C C . TYR A 1 113 ? 26.364 4.224 -16.907 1.00 70.31 113 TYR A C 1
ATOM 934 O O . TYR A 1 113 ? 27.220 3.354 -16.760 1.00 70.31 113 TYR A O 1
ATOM 942 N N . GLU A 1 114 ? 26.680 5.492 -17.184 1.00 70.75 114 GLU A N 1
ATOM 943 C CA . GLU A 1 114 ? 28.063 5.960 -17.331 1.00 70.75 114 GLU A CA 1
ATOM 944 C C . GLU A 1 114 ? 28.833 5.963 -16.001 1.00 70.75 114 GLU A C 1
ATOM 946 O O . GLU A 1 114 ? 30.017 5.624 -15.976 1.00 70.75 114 GLU A O 1
ATOM 951 N N . LEU A 1 115 ? 28.166 6.302 -14.890 1.00 71.12 115 LEU A N 1
ATOM 952 C CA . LEU A 1 115 ? 28.778 6.358 -13.557 1.00 71.12 115 LEU A CA 1
ATOM 953 C C . LEU A 1 115 ? 29.050 4.965 -12.957 1.00 71.12 115 LEU A C 1
ATOM 955 O O . LEU A 1 115 ? 30.051 4.772 -12.271 1.00 71.12 115 LEU A O 1
ATOM 959 N N . PHE A 1 116 ? 28.173 3.992 -13.219 1.00 69.06 116 PHE A N 1
ATOM 960 C CA . PHE A 1 116 ? 28.290 2.604 -12.767 1.00 69.06 116 PHE A CA 1
ATOM 961 C C . PHE A 1 116 ? 28.392 1.671 -13.976 1.00 69.06 116 PHE A C 1
ATOM 963 O O . PHE A 1 116 ? 27.455 0.930 -14.291 1.00 69.06 116 PHE A O 1
ATOM 970 N N . GLN A 1 117 ? 29.545 1.722 -14.652 1.00 58.22 117 GLN A N 1
ATOM 971 C CA . GLN A 1 117 ? 29.867 0.900 -15.821 1.00 58.22 117 GLN A CA 1
ATOM 972 C C . GLN A 1 117 ? 29.580 -0.590 -15.553 1.00 58.22 117 GLN A C 1
ATOM 974 O O . GLN A 1 117 ? 30.345 -1.271 -14.873 1.00 58.22 117 GLN A O 1
ATOM 979 N N . GLY A 1 118 ? 28.469 -1.095 -16.099 1.00 56.97 118 GLY A N 1
ATOM 980 C CA . GLY A 1 118 ? 28.141 -2.526 -16.138 1.00 56.97 118 GLY A CA 1
ATOM 981 C C . GLY A 1 118 ? 27.005 -3.017 -15.231 1.00 56.97 118 GLY A C 1
ATOM 982 O O . GLY A 1 118 ? 26.606 -4.168 -15.382 1.00 56.97 118 GLY A O 1
ATOM 983 N N . THR A 1 119 ? 26.438 -2.193 -14.340 1.00 60.38 119 THR A N 1
ATOM 984 C CA . THR A 1 119 ? 25.325 -2.645 -13.465 1.00 60.38 119 THR A CA 1
ATOM 985 C C . THR A 1 119 ? 23.941 -2.396 -14.078 1.00 60.38 119 THR A C 1
ATOM 987 O O . THR A 1 119 ? 23.012 -3.165 -13.841 1.00 60.38 119 THR A O 1
ATOM 990 N N . PHE A 1 120 ? 23.788 -1.341 -14.886 1.00 60.44 120 PHE A N 1
ATOM 991 C CA . PHE A 1 120 ? 22.491 -0.897 -15.418 1.00 60.44 120 PHE A CA 1
ATOM 992 C C . PHE A 1 120 ? 22.479 -0.854 -16.947 1.00 60.44 120 PHE A C 1
ATOM 994 O O . PHE A 1 120 ? 22.343 0.201 -17.551 1.00 60.44 120 PHE A O 1
ATOM 1001 N N . THR A 1 121 ? 22.623 -2.012 -17.584 1.00 57.66 121 THR A N 1
ATOM 1002 C CA . THR A 1 121 ? 22.767 -2.161 -19.046 1.00 57.66 121 THR A CA 1
ATOM 1003 C C . THR A 1 121 ? 21.564 -1.661 -19.864 1.00 57.66 121 THR A C 1
ATOM 1005 O O . THR A 1 121 ? 21.682 -1.443 -21.067 1.00 57.66 121 THR A O 1
ATOM 1008 N N . TYR A 1 122 ? 20.410 -1.434 -19.231 1.00 65.62 122 TYR A N 1
ATOM 1009 C CA . TYR A 1 122 ? 19.137 -1.195 -19.914 1.00 65.62 122 TYR A CA 1
ATOM 1010 C C . TYR A 1 122 ? 18.661 0.247 -19.764 1.00 65.62 122 TYR A C 1
ATOM 1012 O O . TYR A 1 122 ? 17.826 0.581 -18.924 1.00 65.62 122 TYR A O 1
ATOM 1020 N N . VAL A 1 123 ? 19.212 1.125 -20.598 1.00 68.88 123 VAL A N 1
ATOM 1021 C CA . VAL A 1 123 ? 18.833 2.540 -20.636 1.00 68.88 123 VAL A CA 1
ATOM 1022 C C . VAL A 1 123 ? 17.478 2.693 -21.332 1.00 68.88 123 VAL A C 1
ATOM 1024 O O . VAL A 1 123 ? 17.259 2.194 -22.433 1.00 68.88 123 VAL A O 1
ATOM 1027 N N . GLY A 1 124 ? 16.554 3.418 -20.700 1.00 73.00 124 GLY A N 1
ATOM 1028 C CA . GLY A 1 124 ? 15.291 3.817 -21.332 1.00 73.00 124 GLY A CA 1
ATOM 1029 C C . GLY A 1 124 ? 14.123 2.820 -21.257 1.00 73.00 124 GLY A C 1
ATOM 1030 O O . GLY A 1 124 ? 13.058 3.104 -21.809 1.00 73.00 124 GLY A O 1
ATOM 1031 N N . VAL A 1 125 ? 14.261 1.723 -20.505 1.00 78.81 125 VAL A N 1
ATOM 1032 C CA . VAL A 1 125 ? 13.160 0.804 -20.140 1.00 78.81 125 VAL A CA 1
ATOM 1033 C C . VAL A 1 125 ? 11.885 1.521 -19.656 1.00 78.81 125 VAL A C 1
ATOM 1035 O O . VAL A 1 125 ? 10.809 1.179 -20.151 1.00 78.81 125 VAL A O 1
ATOM 1038 N N . PRO A 1 126 ? 11.928 2.540 -18.764 1.00 79.75 126 PRO A N 1
ATOM 1039 C CA . PRO A 1 126 ? 10.701 3.196 -18.300 1.00 79.75 126 PRO A CA 1
ATOM 1040 C C . PRO A 1 126 ? 9.915 3.910 -19.408 1.00 79.75 126 PRO A C 1
ATOM 1042 O O . PRO A 1 126 ? 8.689 3.963 -19.343 1.00 79.75 126 PRO A O 1
ATOM 1045 N N . TYR A 1 127 ? 10.579 4.417 -20.452 1.00 82.00 127 TYR A N 1
ATOM 1046 C CA . TYR A 1 127 ? 9.885 5.033 -21.588 1.00 82.00 127 TYR A CA 1
ATOM 1047 C C . TYR A 1 127 ? 9.163 3.993 -22.444 1.00 82.00 127 TYR A C 1
ATOM 1049 O O . TYR A 1 127 ? 8.053 4.237 -22.916 1.00 82.00 127 TYR A O 1
ATOM 1057 N N . GLN A 1 128 ? 9.779 2.824 -22.630 1.00 80.88 128 GLN A N 1
ATOM 1058 C CA . GLN A 1 128 ? 9.148 1.715 -23.340 1.00 80.88 128 GLN A CA 1
ATOM 1059 C C . GLN A 1 128 ? 7.952 1.190 -22.542 1.00 80.88 128 GLN A C 1
ATOM 1061 O O . GLN A 1 128 ? 6.864 1.063 -23.093 1.00 80.88 128 GLN A O 1
ATOM 1066 N N . LEU A 1 129 ? 8.119 1.009 -21.231 1.00 84.12 129 LEU A N 1
ATOM 1067 C CA . LEU A 1 129 ? 7.084 0.530 -20.319 1.00 84.12 129 LEU A CA 1
ATOM 1068 C C . LEU A 1 129 ? 5.787 1.348 -20.402 1.00 84.12 129 LEU A C 1
ATOM 1070 O O . LEU A 1 129 ? 4.710 0.787 -20.573 1.00 84.12 129 LEU A O 1
ATOM 1074 N N . VAL A 1 130 ? 5.888 2.677 -20.321 1.00 84.50 130 VAL A N 1
ATOM 1075 C CA . VAL A 1 130 ? 4.723 3.581 -20.352 1.00 84.50 130 VAL A CA 1
ATOM 1076 C C . VAL A 1 130 ? 4.019 3.568 -21.715 1.00 84.50 130 VAL A C 1
ATOM 1078 O O . VAL A 1 130 ? 2.817 3.830 -21.795 1.00 84.50 130 VAL A O 1
ATOM 1081 N N . ARG A 1 131 ? 4.744 3.247 -22.792 1.00 85.12 131 ARG A N 1
ATOM 1082 C CA . ARG A 1 131 ? 4.195 3.152 -24.149 1.00 85.12 131 ARG A CA 1
ATOM 1083 C C . ARG A 1 131 ? 3.461 1.830 -24.394 1.00 85.12 131 ARG A C 1
ATOM 1085 O O . ARG A 1 131 ? 2.628 1.775 -25.298 1.00 85.12 131 ARG A O 1
ATOM 1092 N N . LEU A 1 132 ? 3.745 0.784 -23.616 1.00 84.62 132 LEU A N 1
ATOM 1093 C CA . LEU A 1 132 ? 3.074 -0.504 -23.756 1.00 84.62 132 LEU A CA 1
ATOM 1094 C C . LEU A 1 132 ? 1.626 -0.430 -23.230 1.00 84.62 132 LEU A C 1
ATOM 1096 O O . LEU A 1 132 ? 1.410 -0.102 -22.063 1.00 84.62 132 LEU A O 1
ATOM 1100 N N . PRO A 1 133 ? 0.609 -0.778 -24.039 1.00 86.62 133 PRO A N 1
ATOM 1101 C CA . PRO A 1 133 ? -0.785 -0.768 -23.588 1.00 86.62 133 PRO A CA 1
ATOM 1102 C C . PRO A 1 133 ? -1.056 -1.821 -22.506 1.00 86.62 133 PRO A C 1
ATOM 1104 O O . PRO A 1 133 ? -1.842 -1.591 -21.586 1.00 86.62 133 PRO A O 1
ATOM 1107 N N . SER A 1 134 ? -0.365 -2.955 -22.561 1.00 86.50 134 SER A N 1
ATOM 1108 C CA . SER A 1 134 ? -0.528 -4.042 -21.600 1.00 86.50 134 SER A CA 1
ATOM 1109 C C . SER A 1 134 ? -0.056 -3.699 -20.192 1.00 86.50 134 SER A C 1
ATOM 1111 O O . SER A 1 134 ? -0.602 -4.211 -19.211 1.00 86.50 134 SER A O 1
ATOM 1113 N N . PHE A 1 135 ? 0.905 -2.778 -20.063 1.00 88.50 135 PHE A N 1
ATOM 1114 C CA . PHE A 1 135 ? 1.281 -2.206 -18.773 1.00 88.50 135 PHE A CA 1
ATOM 1115 C C . PHE A 1 135 ? 0.074 -1.521 -18.115 1.00 88.50 135 PHE A C 1
ATOM 1117 O O . PHE A 1 135 ? -0.261 -1.798 -16.965 1.00 88.50 135 PHE A O 1
ATOM 1124 N N . TRP A 1 136 ? -0.647 -0.682 -18.860 1.00 90.94 136 TRP A N 1
ATOM 1125 C CA . TRP A 1 136 ? -1.830 0.011 -18.346 1.00 90.94 136 TRP A CA 1
ATOM 1126 C C . TRP A 1 136 ? -2.971 -0.949 -18.022 1.00 90.94 136 TRP A C 1
ATOM 1128 O O . TRP A 1 136 ? -3.624 -0.806 -16.987 1.00 90.94 136 TRP A O 1
ATOM 1138 N N . PHE A 1 137 ? -3.189 -1.955 -18.872 1.00 91.25 137 PHE A N 1
ATOM 1139 C CA . PHE A 1 137 ? -4.207 -2.974 -18.633 1.00 91.25 137 PHE A CA 1
ATOM 1140 C C . PHE A 1 137 ? -3.919 -3.780 -17.362 1.00 91.25 137 PHE A C 1
ATOM 1142 O O . PHE A 1 137 ? -4.783 -3.881 -16.490 1.00 91.25 137 PHE A O 1
ATOM 1149 N N . SER A 1 138 ? -2.697 -4.297 -17.211 1.00 91.75 138 SER A N 1
ATOM 1150 C CA . SER A 1 138 ? -2.284 -5.038 -16.013 1.00 91.75 138 SER A CA 1
ATOM 1151 C C . SER A 1 138 ? -2.340 -4.172 -14.749 1.00 91.75 138 SER A C 1
ATOM 1153 O O . SER A 1 138 ? -2.751 -4.653 -13.688 1.00 91.75 138 SER A O 1
ATOM 1155 N N . LEU A 1 139 ? -2.029 -2.875 -14.852 1.00 92.94 139 LEU A N 1
ATOM 1156 C CA . LEU A 1 139 ? -2.157 -1.917 -13.754 1.00 92.94 139 LEU A CA 1
ATOM 1157 C C . LEU A 1 139 ? -3.608 -1.706 -13.322 1.00 92.94 139 LEU A C 1
ATOM 1159 O O . LEU A 1 139 ? -3.915 -1.806 -12.134 1.00 92.94 139 LEU A O 1
ATOM 1163 N N . ILE A 1 140 ? -4.519 -1.454 -14.260 1.00 93.88 140 ILE A N 1
ATOM 1164 C CA . ILE A 1 140 ? -5.936 -1.258 -13.934 1.00 93.88 140 ILE A CA 1
ATOM 1165 C C . ILE A 1 140 ? -6.535 -2.554 -13.382 1.00 93.88 140 ILE A C 1
ATOM 1167 O O . ILE A 1 140 ? -7.200 -2.533 -12.345 1.00 93.88 140 ILE A O 1
ATOM 1171 N N . LEU A 1 141 ? -6.260 -3.688 -14.029 1.00 93.06 141 LEU A N 1
ATOM 1172 C CA . LEU A 1 141 ? -6.775 -4.995 -13.629 1.00 93.06 141 LEU A CA 1
ATOM 1173 C C . LEU A 1 141 ? -6.329 -5.372 -12.210 1.00 93.06 141 LEU A C 1
ATOM 1175 O O . LEU A 1 141 ? -7.151 -5.770 -11.383 1.00 93.06 141 LEU A O 1
ATOM 1179 N N . SER A 1 142 ? -5.044 -5.189 -11.897 1.00 93.62 142 SER A N 1
ATOM 1180 C CA . SER A 1 142 ? -4.509 -5.448 -10.555 1.00 93.62 142 SER A CA 1
ATOM 1181 C C . SER A 1 142 ? -5.086 -4.517 -9.497 1.00 93.62 142 SER A C 1
ATOM 1183 O O . SER A 1 142 ? -5.441 -4.987 -8.413 1.00 93.62 142 SER A O 1
ATOM 1185 N N . CYS A 1 143 ? -5.265 -3.232 -9.812 1.00 93.56 143 CYS A N 1
ATOM 1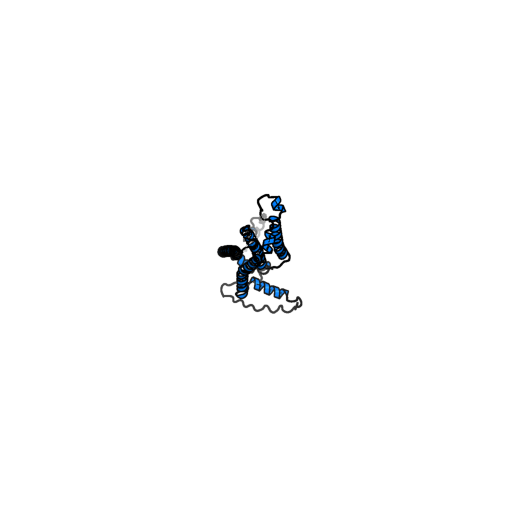186 C CA . CYS A 1 143 ? -5.950 -2.300 -8.924 1.00 93.56 143 CYS A CA 1
ATOM 1187 C C . CYS A 1 143 ? -7.367 -2.788 -8.616 1.00 93.56 143 CYS A C 1
ATOM 1189 O O . CYS A 1 143 ? -7.701 -2.969 -7.448 1.00 93.56 143 CYS A O 1
ATOM 1191 N N . VAL A 1 144 ? -8.177 -3.070 -9.640 1.00 93.31 144 VAL A N 1
ATOM 1192 C CA . VAL A 1 144 ? -9.571 -3.507 -9.466 1.00 93.31 144 VAL A CA 1
ATOM 1193 C C . VAL A 1 144 ? -9.649 -4.768 -8.606 1.00 93.31 144 VAL A C 1
ATOM 1195 O O . VAL A 1 144 ? -10.356 -4.771 -7.598 1.00 93.31 144 VAL A O 1
ATOM 1198 N N . ILE A 1 145 ? -8.879 -5.808 -8.938 1.00 93.44 145 ILE A N 1
ATOM 1199 C CA . ILE A 1 145 ? -8.911 -7.095 -8.224 1.00 93.44 145 ILE A CA 1
ATOM 1200 C C . ILE A 1 145 ? -8.510 -6.938 -6.751 1.00 93.44 145 ILE A C 1
ATOM 1202 O O . ILE A 1 145 ? -9.122 -7.551 -5.878 1.00 93.44 145 ILE A O 1
ATOM 1206 N N . LEU A 1 146 ? -7.502 -6.116 -6.448 1.00 92.62 146 LEU A N 1
ATOM 1207 C CA . LEU A 1 146 ? -6.980 -5.962 -5.084 1.00 92.62 146 LEU A CA 1
ATOM 1208 C C . LEU A 1 146 ? -7.815 -5.025 -4.211 1.00 92.62 146 LEU A C 1
ATOM 1210 O O . LEU A 1 146 ? -7.785 -5.133 -2.983 1.00 92.62 146 LEU A O 1
ATOM 1214 N N . ILE A 1 147 ? -8.550 -4.111 -4.833 1.00 90.69 147 ILE A N 1
ATOM 1215 C CA . ILE A 1 147 ? -9.377 -3.108 -4.164 1.00 90.69 147 ILE A CA 1
ATOM 1216 C C . ILE A 1 147 ? -10.790 -3.639 -3.900 1.00 90.69 147 ILE A C 1
ATOM 1218 O O . ILE A 1 147 ? -11.366 -3.350 -2.850 1.00 90.69 147 ILE A O 1
ATOM 1222 N N . LEU A 1 148 ? -11.325 -4.474 -4.795 1.00 88.69 148 LEU A N 1
ATOM 1223 C CA . LEU A 1 148 ? -12.644 -5.101 -4.671 1.00 88.69 148 LEU A CA 1
ATOM 1224 C C . LEU A 1 148 ? -12.884 -5.791 -3.313 1.00 88.69 148 LEU A C 1
ATOM 1226 O O . LEU A 1 148 ? -13.896 -5.477 -2.684 1.00 88.69 148 LEU A O 1
ATOM 1230 N N . PRO A 1 149 ? -11.994 -6.654 -2.777 1.00 86.88 149 PRO A N 1
ATOM 1231 C CA . PRO A 1 149 ? -12.221 -7.278 -1.470 1.00 86.88 149 PRO A CA 1
ATOM 1232 C C . PRO A 1 149 ? -12.213 -6.265 -0.316 1.00 86.88 149 PRO A C 1
ATOM 1234 O O . PRO A 1 149 ? -12.894 -6.470 0.691 1.00 86.88 149 PRO A O 1
ATOM 1237 N N . ILE A 1 150 ? -11.476 -5.158 -0.452 1.00 86.81 150 ILE A N 1
ATOM 1238 C CA . ILE A 1 150 ? -11.387 -4.104 0.566 1.00 86.81 150 ILE A CA 1
ATOM 1239 C C . ILE A 1 150 ? -12.685 -3.297 0.589 1.00 86.81 150 ILE A C 1
ATOM 1241 O O . ILE A 1 150 ? -13.275 -3.124 1.658 1.00 86.81 150 ILE A O 1
ATOM 1245 N N . LEU A 1 151 ? -13.172 -2.863 -0.580 1.00 84.06 151 LEU A N 1
ATOM 1246 C CA . LEU A 1 151 ? -14.466 -2.187 -0.673 1.00 84.06 151 LEU A CA 1
ATOM 1247 C C . LEU A 1 151 ? -15.612 -3.111 -0.295 1.00 84.06 151 LEU A C 1
ATOM 1249 O O . LEU A 1 151 ? -16.480 -2.680 0.451 1.00 84.06 151 LEU A O 1
ATOM 1253 N N . GLY A 1 152 ? -15.606 -4.365 -0.748 1.00 82.38 152 GLY A N 1
ATOM 1254 C CA . GLY A 1 152 ? -16.646 -5.337 -0.420 1.00 82.38 152 GLY A CA 1
ATOM 1255 C C . GLY A 1 152 ? -16.758 -5.541 1.087 1.00 82.38 152 GLY A C 1
ATOM 1256 O O . GLY A 1 152 ? -17.829 -5.372 1.664 1.00 82.38 152 GLY A O 1
ATOM 1257 N N . LYS A 1 153 ? -15.630 -5.784 1.766 1.00 81.50 153 LYS A N 1
ATOM 1258 C CA . LYS A 1 153 ? -15.604 -5.898 3.229 1.00 81.50 153 LYS A CA 1
ATOM 1259 C C . LYS A 1 153 ? -16.070 -4.613 3.917 1.00 81.50 153 LYS A C 1
ATOM 1261 O O . LYS A 1 153 ? -16.787 -4.685 4.914 1.00 81.50 153 LYS A O 1
ATOM 1266 N N . ARG A 1 154 ? -15.672 -3.441 3.413 1.00 80.62 154 ARG A N 1
ATOM 1267 C CA . ARG A 1 154 ? -16.083 -2.142 3.964 1.00 80.62 154 ARG A CA 1
ATOM 1268 C C . ARG A 1 154 ? -17.579 -1.888 3.780 1.00 80.62 154 ARG A C 1
ATOM 1270 O O . ARG A 1 154 ? -18.221 -1.486 4.742 1.00 80.62 154 ARG A O 1
ATOM 1277 N N . ALA A 1 155 ? -18.120 -2.151 2.594 1.00 81.50 155 ALA A N 1
ATOM 1278 C CA . ALA A 1 155 ? -19.537 -2.020 2.275 1.00 81.50 155 ALA A CA 1
ATOM 1279 C C . ALA A 1 155 ? -20.371 -2.966 3.143 1.00 81.50 155 ALA A C 1
ATOM 1281 O O . ALA A 1 155 ? -21.264 -2.515 3.848 1.00 81.50 155 ALA A O 1
ATOM 1282 N N . MET A 1 156 ? -19.979 -4.241 3.241 1.00 77.75 156 MET A N 1
ATOM 1283 C CA . MET A 1 156 ? -20.642 -5.199 4.130 1.00 77.75 156 MET A CA 1
ATOM 1284 C C . MET A 1 156 ? -20.607 -4.761 5.598 1.00 77.75 156 MET A C 1
ATOM 1286 O O . MET A 1 156 ? -21.606 -4.882 6.301 1.00 77.75 156 MET A O 1
ATOM 1290 N N . HIS A 1 157 ? -19.479 -4.237 6.087 1.00 69.81 157 HIS A N 1
ATOM 1291 C CA . HIS A 1 157 ? -19.413 -3.710 7.452 1.00 69.81 157 HIS A CA 1
ATOM 1292 C C . HIS A 1 157 ? -20.263 -2.453 7.649 1.00 69.81 157 HIS A C 1
ATOM 1294 O O . HIS A 1 157 ? -20.779 -2.252 8.745 1.00 69.81 157 HIS A O 1
ATOM 1300 N N . MET A 1 158 ? -20.401 -1.614 6.625 1.00 70.69 158 MET A N 1
ATOM 1301 C CA . MET A 1 158 ? -21.255 -0.431 6.661 1.00 70.69 158 MET A CA 1
ATOM 1302 C C . MET A 1 158 ? -22.741 -0.815 6.693 1.00 70.69 158 MET A C 1
ATOM 1304 O O . MET A 1 158 ? -23.479 -0.254 7.500 1.00 70.69 158 MET A O 1
ATOM 1308 N N . ASP A 1 159 ? -23.141 -1.813 5.901 1.00 73.81 159 ASP A N 1
ATOM 1309 C CA . ASP A 1 159 ? -24.537 -2.239 5.747 1.00 73.81 159 ASP A CA 1
ATOM 1310 C C . ASP A 1 159 ? -25.026 -3.147 6.890 1.00 73.81 159 ASP A C 1
ATOM 1312 O O . ASP A 1 159 ? -26.144 -2.992 7.375 1.00 73.81 159 ASP A O 1
ATOM 1316 N N . VAL A 1 160 ? -24.201 -4.092 7.359 1.00 65.00 160 VAL A N 1
ATOM 1317 C CA . VAL A 1 160 ? -24.627 -5.133 8.321 1.00 65.00 160 VAL A CA 1
ATOM 1318 C C . VAL A 1 160 ? -24.533 -4.667 9.780 1.00 65.00 160 VAL A C 1
ATOM 1320 O O . VAL A 1 160 ? -25.275 -5.150 10.636 1.00 65.00 160 VAL A O 1
ATOM 1323 N N . SER A 1 161 ? -23.655 -3.709 10.100 1.00 51.81 161 SER A N 1
ATOM 1324 C CA . SER A 1 161 ? -23.635 -3.067 11.421 1.00 51.81 161 SER A CA 1
ATOM 1325 C C . SER A 1 161 ? -22.831 -1.759 11.389 1.00 51.81 161 SER A C 1
ATOM 1327 O O . SER A 1 161 ? -21.597 -1.825 11.471 1.00 51.81 161 SER A O 1
ATOM 1329 N N . PRO A 1 162 ? -23.457 -0.566 11.346 1.00 58.72 162 PRO A N 1
ATOM 1330 C CA . PRO A 1 162 ? -22.704 0.677 11.443 1.00 58.72 162 PRO A CA 1
ATOM 1331 C C . PRO A 1 162 ? -21.894 0.651 12.742 1.00 58.72 162 PRO A C 1
ATOM 1333 O O . PRO A 1 162 ? -22.437 0.511 13.841 1.00 58.72 162 PRO A O 1
ATOM 1336 N N . SER A 1 163 ? -20.565 0.713 12.618 1.00 61.28 163 SER A N 1
ATOM 1337 C CA . SER A 1 163 ? -19.663 0.713 13.771 1.00 61.28 163 SER A CA 1
ATOM 1338 C C . SER A 1 163 ? -20.127 1.780 14.764 1.00 61.28 163 SER A C 1
ATOM 1340 O O . SER A 1 163 ? -20.448 2.898 14.364 1.00 61.28 163 SER A O 1
ATOM 1342 N N . ARG A 1 164 ? -20.149 1.481 16.069 1.00 54.28 164 ARG A N 1
ATOM 1343 C CA . ARG A 1 164 ? -20.554 2.453 17.109 1.00 54.28 164 ARG A CA 1
ATOM 1344 C C . ARG A 1 164 ? -19.787 3.778 16.997 1.00 54.28 164 ARG A C 1
ATOM 1346 O O . ARG A 1 164 ? -20.332 4.831 17.303 1.00 54.28 164 ARG A O 1
ATOM 1353 N N . ALA A 1 165 ? -18.550 3.737 16.497 1.00 56.44 165 ALA A N 1
ATOM 1354 C CA . ALA A 1 165 ? -17.758 4.927 16.191 1.00 56.44 165 ALA A CA 1
ATOM 1355 C C . ALA A 1 165 ? -18.341 5.760 15.031 1.00 56.44 165 ALA A C 1
ATOM 1357 O O . ALA A 1 165 ? -18.319 6.986 15.090 1.00 56.44 165 ALA A O 1
ATOM 1358 N N . HIS A 1 166 ? -18.891 5.113 14.003 1.00 62.09 166 HIS A N 1
ATOM 1359 C CA . HIS A 1 166 ? -19.585 5.762 12.892 1.00 62.09 166 HIS A CA 1
ATOM 1360 C C . HIS A 1 166 ? -20.917 6.376 13.345 1.00 62.09 166 HIS A C 1
ATOM 1362 O O . HIS A 1 166 ? -21.188 7.526 13.021 1.00 62.09 166 HIS A O 1
ATOM 1368 N N . GLU A 1 167 ? -21.687 5.675 14.183 1.00 63.09 167 GLU A N 1
ATOM 1369 C CA . GLU A 1 167 ? -22.942 6.187 14.761 1.00 63.09 167 GLU A CA 1
ATOM 1370 C C . GLU A 1 167 ? -22.707 7.444 15.624 1.00 63.09 167 GLU A C 1
ATOM 1372 O O . GLU A 1 167 ? -23.419 8.439 15.501 1.00 63.09 167 GLU A O 1
ATOM 1377 N N . ILE A 1 168 ? -21.664 7.430 16.465 1.00 61.03 168 ILE A N 1
ATOM 1378 C CA . ILE A 1 168 ? -21.277 8.582 17.297 1.00 61.03 168 ILE A CA 1
ATOM 1379 C C . ILE A 1 168 ? -20.780 9.746 16.427 1.00 61.03 168 ILE A C 1
ATOM 1381 O O . ILE A 1 168 ? -21.138 10.893 16.688 1.00 61.03 168 ILE A O 1
ATOM 1385 N N . ARG A 1 169 ? -20.007 9.468 15.366 1.00 65.00 169 ARG A N 1
ATOM 1386 C CA . ARG A 1 169 ? -19.573 10.487 14.395 1.00 65.00 169 ARG A CA 1
ATOM 1387 C C . ARG A 1 169 ? -20.757 11.102 13.643 1.00 65.00 169 ARG A C 1
ATOM 1389 O O . ARG A 1 169 ? -20.767 12.316 13.467 1.00 65.00 169 ARG A O 1
ATOM 1396 N N . LEU A 1 170 ? -21.755 10.307 13.246 1.00 63.47 170 LEU A N 1
ATOM 1397 C CA . LEU A 1 170 ? -22.966 10.798 12.578 1.00 63.47 170 LEU A CA 1
ATOM 1398 C C . LEU A 1 170 ? -23.794 11.688 13.511 1.00 63.47 170 LEU A C 1
ATOM 1400 O O . LEU A 1 170 ? -24.144 12.804 13.138 1.00 63.47 170 LEU A O 1
ATOM 1404 N N . LYS A 1 171 ? -24.021 11.235 14.752 1.00 65.38 171 LYS A N 1
ATOM 1405 C CA . LYS A 1 171 ? -24.721 12.011 15.789 1.00 65.38 171 LYS A CA 1
ATOM 1406 C C . LYS A 1 171 ? -24.021 13.342 16.076 1.00 65.38 171 LYS A C 1
ATOM 1408 O O . LYS A 1 171 ? -24.676 14.369 16.188 1.00 65.38 171 LYS A O 1
ATOM 1413 N N . GLN A 1 172 ? -22.690 13.362 16.100 1.00 64.50 172 GLN A N 1
ATOM 1414 C CA . GLN A 1 172 ? -21.914 14.595 16.276 1.00 64.50 172 GLN A CA 1
ATOM 1415 C C . GLN A 1 172 ? -21.915 15.510 15.048 1.00 64.50 172 GLN A C 1
ATOM 1417 O O . GLN A 1 172 ? -21.846 16.728 15.204 1.00 64.50 172 GLN A O 1
ATOM 1422 N N . ARG A 1 173 ? -21.976 14.953 13.831 1.00 64.94 173 ARG A N 1
ATOM 1423 C CA . ARG A 1 173 ? -22.123 15.744 12.600 1.00 64.94 173 ARG A CA 1
ATOM 1424 C C . ARG A 1 173 ? -23.491 16.426 12.569 1.00 64.94 173 ARG A C 1
ATOM 1426 O O . ARG A 1 173 ? -23.551 17.619 12.310 1.00 64.94 173 ARG A O 1
ATOM 1433 N N . GLN A 1 174 ? -24.540 15.713 12.978 1.00 66.00 174 GLN A N 1
ATOM 1434 C CA . GLN A 1 174 ? -25.888 16.259 13.165 1.00 66.00 174 GLN A CA 1
ATOM 1435 C C . GLN A 1 174 ? -25.955 17.317 14.282 1.00 66.00 174 GLN A C 1
ATOM 1437 O O . GLN A 1 174 ? -26.653 18.315 14.138 1.00 66.00 174 GLN A O 1
ATOM 1442 N N . GLU A 1 175 ? -25.211 17.150 15.382 1.00 63.03 175 GLU A N 1
ATOM 1443 C CA . GLU A 1 175 ? -25.102 18.173 16.438 1.00 63.03 175 GLU A CA 1
ATOM 1444 C C . GLU A 1 175 ? -24.316 19.417 15.993 1.00 63.03 175 GLU A C 1
ATOM 1446 O O . GLU A 1 175 ? -24.628 20.516 16.444 1.00 63.03 175 GLU A O 1
ATOM 1451 N N . ARG A 1 176 ? -23.317 19.270 15.110 1.00 59.47 176 ARG A N 1
ATOM 1452 C CA . ARG A 1 176 ? -22.576 20.399 14.513 1.00 59.47 176 ARG A CA 1
ATOM 1453 C C . ARG A 1 176 ? -23.355 21.125 13.417 1.00 59.47 176 ARG A C 1
ATOM 1455 O O . ARG A 1 176 ? -23.108 22.306 13.209 1.00 59.47 176 ARG A O 1
ATOM 1462 N N . GLU A 1 177 ? -24.244 20.429 12.714 1.00 56.72 177 GLU A N 1
ATOM 1463 C CA . GLU A 1 177 ? -25.094 20.998 11.661 1.00 56.72 177 GLU A CA 1
ATOM 1464 C C . GLU A 1 177 ? -26.365 21.667 12.210 1.00 56.72 177 GLU A C 1
ATOM 1466 O O . GLU A 1 177 ? -27.021 22.402 11.476 1.00 56.72 177 GLU A O 1
ATOM 1471 N N . LYS A 1 178 ? -26.703 21.499 13.500 1.00 46.69 178 LYS A N 1
ATOM 1472 C CA . LYS A 1 178 ? -27.720 22.347 14.138 1.00 46.69 178 LYS A CA 1
ATOM 1473 C C . LYS A 1 178 ? -27.183 23.782 14.248 1.00 46.69 178 LYS A C 1
ATOM 1475 O O . LYS A 1 178 ? -26.200 23.996 14.961 1.00 46.69 178 LYS A O 1
ATOM 1480 N N . PRO A 1 179 ? -27.803 24.776 13.585 1.00 46.44 179 PRO A N 1
ATOM 1481 C CA . PRO A 1 179 ? -27.380 26.158 13.720 1.00 46.44 179 PRO A CA 1
ATOM 1482 C C . PRO A 1 179 ? -27.565 26.599 15.172 1.00 46.44 179 PRO A C 1
ATOM 1484 O O . PRO A 1 179 ? -28.587 26.333 15.804 1.00 46.44 179 PRO A O 1
ATOM 1487 N N . SER A 1 180 ? -26.544 27.278 15.687 1.00 52.78 180 SER A N 1
ATOM 1488 C CA . SER A 1 180 ? -26.472 27.894 17.010 1.00 52.78 180 SER A CA 1
ATOM 1489 C C . SER A 1 180 ? -27.457 29.066 17.148 1.00 52.78 180 SER A C 1
ATOM 1491 O O . SER A 1 180 ? -27.034 30.179 17.418 1.00 52.78 180 SER A O 1
ATOM 1493 N N . ASN A 1 181 ? -28.755 28.841 16.945 1.00 48.59 181 ASN A N 1
ATOM 1494 C CA . ASN A 1 181 ? -29.808 29.846 17.098 1.00 48.59 181 ASN A CA 1
ATOM 1495 C C . ASN A 1 181 ? -31.081 29.224 17.684 1.00 48.59 181 ASN A C 1
ATOM 1497 O O . ASN A 1 181 ? -32.157 29.345 17.115 1.00 48.59 181 ASN A O 1
ATOM 1501 N N . THR A 1 182 ? -30.975 28.545 18.825 1.00 46.66 182 THR A N 1
ATOM 1502 C CA . THR A 1 182 ? -32.092 28.426 19.777 1.00 46.66 182 THR A CA 1
ATOM 1503 C C . THR A 1 182 ? -31.509 28.149 21.160 1.00 46.66 182 THR A C 1
ATOM 1505 O O . THR A 1 182 ? -31.486 27.020 21.642 1.00 46.66 182 THR A O 1
ATOM 1508 N N . ILE A 1 183 ? -30.967 29.188 21.799 1.00 52.34 183 ILE A N 1
ATOM 1509 C CA . ILE A 1 183 ? -30.874 29.208 23.261 1.00 52.34 183 ILE A CA 1
ATOM 1510 C C . ILE A 1 183 ? -32.278 29.590 23.739 1.00 52.34 183 ILE A C 1
ATOM 1512 O O . ILE A 1 183 ? -32.538 30.744 24.064 1.00 52.34 183 ILE A O 1
ATOM 1516 N N . GLU A 1 184 ? -33.216 28.644 23.703 1.00 42.28 184 GLU A N 1
ATOM 1517 C CA . GLU A 1 184 ? -34.462 28.789 24.452 1.00 42.28 184 GLU A CA 1
ATOM 1518 C C . GLU A 1 184 ? -34.202 28.329 25.885 1.00 42.28 184 GLU A C 1
ATOM 1520 O O . GLU A 1 184 ? -33.995 27.152 26.183 1.00 42.28 184 GLU A O 1
ATOM 1525 N N . LEU A 1 185 ? -34.161 29.320 26.775 1.00 51.06 185 LEU A N 1
ATOM 1526 C CA . LEU A 1 185 ? -34.162 29.210 28.231 1.00 51.06 185 LEU A CA 1
ATOM 1527 C C . LEU A 1 185 ? -35.522 28.703 28.740 1.00 51.06 185 LEU A C 1
ATOM 1529 O O . LEU A 1 185 ? -36.203 29.365 29.512 1.00 51.06 185 LEU A O 1
ATOM 1533 N N . THR A 1 186 ? -35.917 27.516 28.310 1.00 48.84 186 THR A N 1
ATOM 1534 C CA . THR A 1 186 ? -37.085 26.773 28.791 1.00 48.84 186 THR A CA 1
ATOM 1535 C C . THR A 1 186 ? -36.731 25.311 28.541 1.00 48.84 186 THR A C 1
ATOM 1537 O O . THR A 1 186 ? -36.688 24.871 27.404 1.00 48.84 186 THR A O 1
ATOM 1540 N N . ASP A 1 187 ? -36.273 24.524 29.506 1.00 44.91 187 ASP A N 1
ATOM 1541 C CA . ASP A 1 187 ? -37.119 23.968 30.550 1.00 44.91 187 ASP A CA 1
ATOM 1542 C C . ASP A 1 187 ? -36.221 23.225 31.565 1.00 44.91 187 ASP A C 1
ATOM 1544 O O . ASP A 1 187 ? -35.658 22.168 31.278 1.00 44.91 187 ASP A O 1
ATOM 1548 N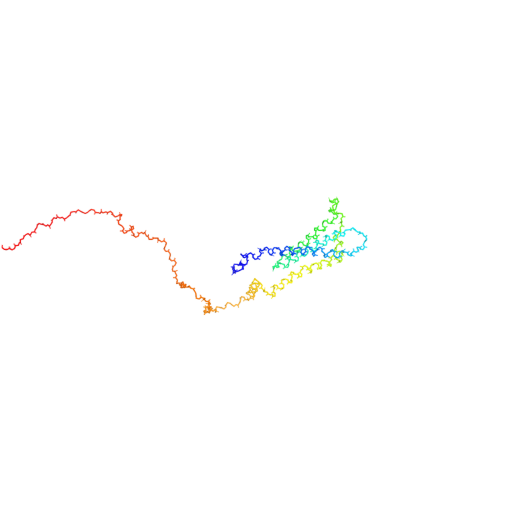 N . VAL A 1 188 ? -36.052 23.787 32.766 1.00 47.16 188 VAL A N 1
ATOM 1549 C CA . VAL A 1 188 ? -35.330 23.147 33.889 1.00 47.16 188 VAL A CA 1
ATOM 1550 C C . VAL A 1 188 ? -36.306 22.355 34.783 1.00 47.16 188 VAL A C 1
ATOM 1552 O O . VAL A 1 188 ? -35.979 22.002 35.913 1.00 47.16 188 VAL A O 1
ATOM 1555 N N . ARG A 1 189 ? -37.525 22.038 34.317 1.00 45.75 189 ARG A N 1
ATOM 1556 C CA . ARG A 1 189 ? -38.534 21.309 35.112 1.00 45.75 189 ARG A CA 1
ATOM 1557 C C . ARG A 1 189 ? -38.881 19.904 34.608 1.00 45.75 189 ARG A C 1
ATOM 1559 O O . ARG A 1 189 ? -39.693 19.233 35.238 1.00 45.75 189 ARG A O 1
ATOM 1566 N N . GLY A 1 190 ? -38.208 19.399 33.575 1.00 42.97 190 GLY A N 1
ATOM 1567 C CA . GLY A 1 190 ? -38.546 18.111 32.953 1.00 42.97 190 GLY A CA 1
ATOM 1568 C C . GLY A 1 190 ? -37.718 16.873 33.334 1.00 42.97 190 GLY A C 1
ATOM 1569 O O . GLY A 1 190 ? -38.006 15.797 32.819 1.00 42.97 190 GLY A O 1
ATOM 1570 N N . LEU A 1 191 ? -36.704 16.942 34.210 1.00 44.38 191 LEU A N 1
ATOM 1571 C CA . LEU A 1 191 ? -35.842 15.775 34.517 1.00 44.38 191 LEU A CA 1
ATOM 1572 C C . LEU A 1 191 ? -36.405 14.839 35.608 1.00 44.38 191 LEU A C 1
ATOM 1574 O O . LEU A 1 191 ? -35.680 14.287 36.435 1.00 44.38 191 LEU A O 1
ATOM 1578 N N . GLY A 1 192 ? -37.722 14.655 35.600 1.00 47.97 192 GLY A N 1
ATOM 1579 C CA . GLY A 1 192 ? -38.462 13.802 36.519 1.00 47.97 192 GLY A CA 1
ATOM 1580 C C . GLY A 1 192 ? -39.071 12.578 35.845 1.00 47.97 192 GLY A C 1
ATOM 1581 O O . GLY A 1 192 ? -40.251 12.347 36.035 1.00 47.97 192 GLY A O 1
ATOM 1582 N N . SER A 1 193 ? -38.326 11.793 35.058 1.00 48.16 193 SER A N 1
ATOM 1583 C CA . SER A 1 193 ? -38.697 10.393 34.771 1.00 48.16 193 SER A CA 1
ATOM 1584 C C . SER A 1 193 ? -37.599 9.668 33.993 1.00 48.16 193 SER A C 1
ATOM 1586 O O . SER A 1 193 ? -37.628 9.554 32.771 1.00 48.16 193 SER A O 1
ATOM 1588 N N . MET A 1 194 ? -36.631 9.105 34.711 1.00 42.41 194 MET A N 1
ATOM 1589 C CA . MET A 1 194 ? -35.916 7.935 34.212 1.00 42.41 194 MET A CA 1
ATOM 1590 C C . MET A 1 194 ? -36.037 6.857 35.285 1.00 42.41 194 MET A C 1
ATOM 1592 O O . MET A 1 194 ? -35.196 6.723 36.175 1.00 42.41 194 MET A O 1
ATOM 1596 N N . ARG A 1 195 ? -37.158 6.122 35.244 1.00 40.28 195 ARG A N 1
ATOM 1597 C CA . ARG A 1 195 ? -37.340 4.871 35.991 1.00 40.28 195 ARG A CA 1
ATOM 1598 C C . ARG A 1 195 ? -36.274 3.883 35.521 1.00 40.28 195 ARG A C 1
ATOM 1600 O O . ARG A 1 195 ? -36.470 3.124 34.579 1.00 40.28 195 ARG A O 1
ATOM 1607 N N . SER A 1 196 ? -35.127 3.909 36.189 1.00 41.44 196 SER A N 1
ATOM 1608 C CA . SER A 1 196 ? -34.152 2.832 36.135 1.00 41.44 196 SER A CA 1
ATOM 1609 C C . SER A 1 196 ? -34.791 1.596 36.764 1.00 41.44 196 SER A C 1
ATOM 1611 O O . SER A 1 196 ? -35.136 1.594 37.949 1.00 41.44 196 SER A O 1
ATOM 1613 N N . PHE A 1 197 ? -34.968 0.558 35.948 1.00 46.88 197 PHE A N 1
ATOM 1614 C CA . PHE A 1 197 ? -35.209 -0.811 36.382 1.00 46.88 197 PHE A CA 1
ATOM 1615 C C . PHE A 1 197 ? -34.092 -1.227 37.345 1.00 46.88 197 PHE A C 1
ATOM 1617 O O . PHE A 1 197 ? -33.017 -1.666 36.942 1.00 46.88 197 PHE A O 1
ATOM 1624 N N . ARG A 1 198 ? -34.340 -1.046 38.643 1.00 43.03 198 ARG A N 1
ATOM 1625 C CA . ARG A 1 198 ? -33.438 -1.457 39.713 1.00 43.03 198 ARG A CA 1
ATOM 1626 C C . ARG A 1 198 ? -33.909 -2.800 40.242 1.00 43.03 198 ARG A C 1
ATOM 1628 O O . ARG A 1 198 ? -34.861 -2.880 41.016 1.00 43.03 198 ARG A O 1
ATOM 1635 N N . THR A 1 199 ? -33.224 -3.854 39.819 1.00 45.09 199 THR A N 1
ATOM 1636 C CA . THR A 1 199 ? -33.323 -5.186 40.416 1.00 45.09 199 THR A CA 1
ATOM 1637 C C . THR A 1 199 ? -33.120 -5.069 41.928 1.00 45.09 199 THR A C 1
ATOM 1639 O O . THR A 1 199 ? -32.114 -4.522 42.393 1.00 45.09 199 THR A O 1
ATOM 1642 N N . LYS A 1 200 ? -34.107 -5.532 42.700 1.00 48.31 200 LYS A N 1
ATOM 1643 C CA . LYS A 1 200 ? -34.092 -5.549 44.166 1.00 48.31 200 LYS A CA 1
ATOM 1644 C C . LYS A 1 200 ? -32.973 -6.471 44.660 1.00 48.31 200 LYS A C 1
ATOM 1646 O O . LYS A 1 200 ? -33.175 -7.668 44.794 1.00 48.31 200 LYS A O 1
ATOM 1651 N N . SER A 1 201 ? -31.809 -5.912 44.965 1.00 50.69 201 SER A N 1
ATOM 1652 C CA . SER A 1 201 ? -30.863 -6.527 45.895 1.00 50.69 201 SER A CA 1
ATOM 1653 C C . SER A 1 201 ? -29.974 -5.453 46.521 1.00 50.69 201 SER A C 1
ATOM 1655 O O . SER A 1 201 ? -29.410 -4.609 45.826 1.00 50.69 201 SER A O 1
ATOM 1657 N N . GLY A 1 202 ? -29.898 -5.467 47.852 1.00 49.75 202 GLY A N 1
ATOM 1658 C CA . GLY A 1 202 ? -28.981 -4.655 48.652 1.00 49.75 202 GLY A CA 1
ATOM 1659 C C . GLY A 1 202 ? -29.484 -3.255 49.017 1.00 49.75 202 GLY A C 1
ATOM 1660 O O . GLY A 1 202 ? -29.450 -2.326 48.209 1.00 49.75 202 GLY A O 1
ATOM 1661 N N . LYS A 1 203 ? -29.875 -3.084 50.289 1.00 53.75 203 LYS A N 1
ATOM 1662 C CA . LYS A 1 203 ? -30.032 -1.795 50.989 1.00 53.75 203 LYS A CA 1
ATOM 1663 C C . LYS A 1 203 ? -28.844 -0.866 50.674 1.00 53.75 203 LYS A C 1
ATOM 1665 O O . LYS A 1 203 ? -27.790 -0.974 51.290 1.00 53.75 203 LYS A O 1
ATOM 1670 N N . ARG A 1 204 ? -29.017 0.093 49.762 1.00 49.22 204 ARG A N 1
ATOM 1671 C CA . ARG A 1 204 ? -28.167 1.291 49.691 1.00 49.22 204 ARG A CA 1
ATOM 1672 C C . ARG A 1 204 ? -28.944 2.425 50.339 1.00 49.22 204 ARG A C 1
ATOM 1674 O O . ARG A 1 204 ? -29.967 2.846 49.806 1.00 49.22 204 ARG A O 1
ATOM 1681 N N . ARG A 1 205 ? -28.479 2.858 51.513 1.00 55.94 205 ARG A N 1
ATOM 1682 C CA . ARG A 1 205 ? -28.980 4.057 52.196 1.00 55.94 205 ARG A CA 1
ATOM 1683 C C . ARG A 1 205 ? -28.883 5.249 51.228 1.00 55.94 205 ARG A C 1
ATOM 1685 O O . ARG A 1 205 ? -27.883 5.329 50.509 1.00 55.94 205 ARG A O 1
ATOM 1692 N N . PRO A 1 206 ? -29.890 6.137 51.165 1.00 52.91 206 PRO A N 1
ATOM 1693 C CA . PRO A 1 206 ? -29.781 7.349 50.366 1.00 52.91 206 PRO A CA 1
ATOM 1694 C C . PRO A 1 206 ? -28.587 8.154 50.881 1.00 52.91 206 PRO A C 1
ATOM 1696 O O . PRO A 1 206 ? -28.352 8.216 52.088 1.00 52.91 206 PRO A O 1
ATOM 1699 N N . ALA A 1 207 ? -27.808 8.724 49.964 1.00 59.81 207 ALA A N 1
ATOM 1700 C CA . ALA A 1 207 ? -26.752 9.663 50.302 1.00 59.81 207 ALA A CA 1
ATOM 1701 C C . ALA A 1 207 ? -27.411 10.928 50.872 1.00 59.81 207 ALA A C 1
ATOM 1703 O O . ALA A 1 207 ? -27.709 11.870 50.147 1.00 59.81 207 ALA A O 1
ATOM 1704 N N . SER A 1 208 ? -27.714 10.916 52.170 1.00 59.22 208 SER A N 1
ATOM 1705 C CA . SER A 1 208 ? -28.046 12.126 52.910 1.00 59.22 208 SER A CA 1
ATOM 1706 C C . SER A 1 208 ? -26.827 13.034 52.858 1.00 59.22 208 SER A C 1
ATOM 1708 O O . SER A 1 208 ? -25.720 12.541 53.083 1.00 59.22 208 SER A O 1
ATOM 1710 N N . ALA A 1 209 ? -27.040 14.316 52.557 1.00 61.12 209 ALA A N 1
ATOM 1711 C CA . ALA A 1 209 ? -26.039 15.377 52.535 1.00 61.12 209 ALA A CA 1
ATOM 1712 C C . ALA A 1 209 ? -25.050 15.224 53.700 1.00 61.12 209 ALA A C 1
ATOM 1714 O O . ALA A 1 209 ? -25.320 15.596 54.840 1.00 61.12 209 ALA A O 1
ATOM 1715 N N . ARG A 1 210 ? -23.921 14.574 53.418 1.00 56.66 210 ARG A N 1
ATOM 1716 C CA . ARG A 1 210 ? -22.896 14.279 54.406 1.00 56.66 210 ARG A CA 1
ATOM 1717 C C . ARG A 1 210 ? -22.068 15.547 54.487 1.00 56.66 210 ARG A C 1
ATOM 1719 O O . ARG A 1 210 ? -21.335 15.842 53.546 1.00 56.66 210 ARG A O 1
ATOM 1726 N N . SER A 1 211 ? -22.230 16.322 55.557 1.00 66.00 211 SER A N 1
ATOM 1727 C CA . SER A 1 211 ? -21.278 17.384 55.871 1.00 66.00 211 SER A CA 1
ATOM 1728 C C . SER A 1 211 ? -19.881 16.758 55.829 1.00 66.00 211 SER A C 1
ATOM 1730 O O . SER A 1 211 ? -19.653 15.697 56.411 1.00 66.00 211 SER A O 1
ATOM 1732 N N . GLY A 1 212 ? -18.970 17.348 55.053 1.00 70.81 212 GLY A N 1
ATOM 1733 C CA . GLY A 1 212 ? -17.629 16.817 54.771 1.00 70.81 212 GLY A CA 1
ATOM 1734 C C . GLY A 1 212 ? -16.685 16.803 55.978 1.00 70.81 212 GLY A C 1
ATOM 1735 O O . GLY A 1 212 ? -15.474 16.874 55.804 1.00 70.81 212 GLY A O 1
ATOM 1736 N N . TYR A 1 213 ? -17.224 16.747 57.196 1.00 74.44 213 TYR A N 1
ATOM 1737 C CA . TYR A 1 213 ? -16.464 16.697 58.429 1.00 74.44 213 TYR A CA 1
ATOM 1738 C C . TYR A 1 213 ? -16.042 15.253 58.704 1.00 74.44 213 TYR A C 1
ATOM 1740 O O . TYR A 1 213 ? -16.868 14.375 58.961 1.00 74.44 213 TYR A O 1
ATOM 1748 N N . ALA A 1 214 ? -14.739 15.003 58.638 1.00 77.44 214 ALA A N 1
ATOM 1749 C CA . ALA A 1 214 ? -14.128 13.741 59.018 1.00 77.44 214 ALA A CA 1
ATOM 1750 C C . ALA A 1 214 ? -13.140 14.022 60.153 1.00 77.44 214 ALA A C 1
ATOM 1752 O O . ALA A 1 214 ? -12.083 14.601 59.929 1.00 77.44 214 ALA A O 1
ATOM 1753 N N . PHE A 1 215 ? -13.492 13.640 61.382 1.00 74.38 215 PHE A N 1
ATOM 1754 C CA . PHE A 1 215 ? -12.549 13.655 62.499 1.00 74.38 215 PHE A CA 1
ATOM 1755 C C . PHE A 1 215 ? -11.723 12.367 62.464 1.00 74.38 215 PHE A C 1
ATOM 1757 O O . PHE A 1 215 ? -12.248 11.281 62.699 1.00 74.38 215 PHE A O 1
ATOM 1764 N N . SER A 1 216 ? -10.428 12.486 62.180 1.00 77.69 216 SER A N 1
ATOM 1765 C CA . SER A 1 216 ? -9.460 11.386 62.253 1.00 77.69 216 SER A CA 1
ATOM 1766 C C . SER A 1 216 ? -8.761 11.349 63.617 1.00 77.69 216 SER A C 1
ATOM 1768 O O . SER A 1 216 ? -7.536 11.320 63.685 1.00 77.69 216 SER A O 1
ATOM 1770 N N . HIS A 1 217 ? -9.519 11.411 64.714 1.00 72.88 217 HIS A N 1
ATOM 1771 C CA . HIS A 1 217 ? -8.960 11.289 66.061 1.00 72.88 217 HIS A CA 1
ATOM 1772 C C . HIS A 1 217 ? -9.334 9.916 66.635 1.00 72.88 217 HIS A C 1
ATOM 1774 O O . HIS A 1 217 ? -10.515 9.586 66.731 1.00 72.88 217 HIS A O 1
ATOM 1780 N N . GLN A 1 218 ? -8.347 9.093 66.994 1.00 73.38 218 GLN A N 1
ATOM 1781 C CA . GLN A 1 218 ? -8.584 7.848 67.736 1.00 73.38 218 GLN A CA 1
ATOM 1782 C C . GLN A 1 218 ? -8.881 8.184 69.207 1.00 73.38 218 GLN A C 1
ATOM 1784 O O . GLN A 1 218 ? -8.420 9.206 69.712 1.00 73.38 218 GLN A O 1
ATOM 1789 N N . TYR A 1 219 ? -9.703 7.383 69.892 1.00 65.25 219 TYR A N 1
ATOM 1790 C CA . TYR A 1 219 ? -10.011 7.568 71.317 1.00 65.25 219 TYR A CA 1
ATOM 1791 C C . TYR A 1 219 ? -8.722 7.800 72.126 1.00 65.25 219 TYR A C 1
ATOM 1793 O O . TYR A 1 219 ? -7.870 6.919 72.148 1.00 65.25 219 TYR A O 1
ATOM 1801 N N . GLY A 1 220 ? -8.577 8.951 72.797 1.00 67.50 220 GLY A N 1
ATOM 1802 C CA . GLY A 1 220 ? -7.483 9.130 73.763 1.00 67.50 220 GLY A CA 1
ATOM 1803 C C . GLY A 1 220 ? -6.853 10.518 73.840 1.00 67.50 220 GLY A C 1
ATOM 1804 O O . GLY A 1 220 ? -5.703 10.692 73.471 1.00 67.50 220 GLY A O 1
ATOM 1805 N N . PHE A 1 221 ? -7.583 11.483 74.398 1.00 59.8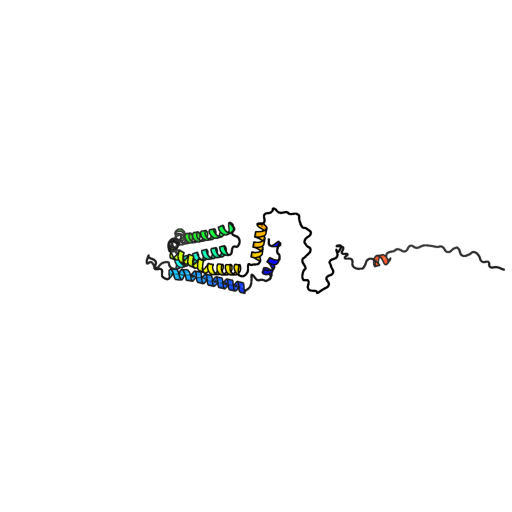8 221 PHE A N 1
ATOM 1806 C CA . PHE A 1 221 ? -6.987 12.619 75.134 1.00 59.88 221 PHE A CA 1
ATOM 1807 C C . PHE A 1 221 ? -7.817 12.992 76.371 1.00 59.88 221 PHE A C 1
ATOM 1809 O O . PHE A 1 221 ? -7.282 13.569 77.314 1.00 59.88 221 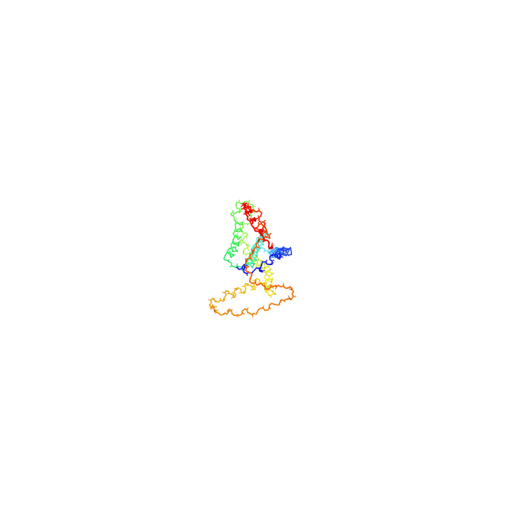PHE A O 1
ATOM 1816 N N . GLY A 1 222 ? -9.099 12.601 76.415 1.00 66.75 222 GLY A N 1
ATOM 1817 C CA . GLY A 1 222 ? -9.966 12.811 77.578 1.00 66.75 222 GLY A CA 1
ATOM 1818 C C . GLY A 1 222 ? -9.395 12.218 78.866 1.00 66.75 222 GLY A C 1
ATOM 1819 O O . GLY A 1 222 ? -9.402 12.889 79.889 1.00 66.75 222 GLY A O 1
ATOM 1820 N N . ASP A 1 223 ? -8.804 11.022 78.802 1.00 65.94 223 ASP A N 1
ATOM 1821 C CA . ASP A 1 223 ? -8.227 10.370 79.984 1.00 65.94 223 ASP A CA 1
ATOM 1822 C C . ASP A 1 223 ? -6.953 11.081 80.483 1.00 65.94 223 ASP A C 1
ATOM 1824 O O . ASP A 1 223 ? -6.708 11.170 81.682 1.00 65.94 223 ASP A O 1
ATOM 1828 N N . MET A 1 224 ? -6.179 11.701 79.583 1.00 63.19 224 MET A N 1
ATOM 1829 C CA . MET A 1 224 ? -5.008 12.507 79.955 1.00 63.19 224 MET A CA 1
ATOM 1830 C C . MET A 1 224 ? -5.410 13.805 80.671 1.00 63.19 224 MET A C 1
ATOM 1832 O O . MET A 1 224 ? -4.723 14.239 81.595 1.00 63.19 224 MET A O 1
ATOM 1836 N N . ILE A 1 225 ? -6.537 14.402 80.273 1.00 64.94 225 ILE A N 1
ATOM 1837 C CA . ILE A 1 225 ? -7.094 15.609 80.898 1.00 64.94 225 ILE A CA 1
ATOM 1838 C C . ILE A 1 225 ? -7.767 15.263 82.239 1.00 64.94 225 ILE A C 1
ATOM 1840 O O . ILE A 1 225 ? -7.585 15.979 83.221 1.00 64.94 225 ILE A O 1
ATOM 1844 N N . LEU A 1 226 ? -8.499 14.146 82.304 1.00 68.12 226 LEU A N 1
ATOM 1845 C CA . LEU A 1 226 ? -9.232 13.701 83.496 1.00 68.12 226 LEU A CA 1
ATOM 1846 C C . LEU A 1 226 ? -8.333 13.063 84.562 1.00 68.12 226 LEU A C 1
ATOM 1848 O O . LEU A 1 226 ? -8.642 13.142 85.748 1.00 68.12 226 LEU A O 1
ATOM 1852 N N . SER A 1 227 ? -7.204 12.463 84.174 1.00 66.94 227 SER A N 1
ATOM 1853 C CA . SER A 1 227 ? -6.334 11.737 85.102 1.00 66.94 227 SER A CA 1
ATOM 1854 C C . SER A 1 227 ? -5.707 12.629 86.180 1.00 66.94 227 SER A C 1
ATOM 1856 O O . SER A 1 227 ? -5.177 12.083 87.149 1.00 66.94 227 SER A O 1
ATOM 1858 N N . GLY A 1 228 ? -5.698 13.962 86.030 1.00 65.88 228 GLY A N 1
ATOM 1859 C CA . GLY A 1 228 ? -5.212 14.904 87.052 1.00 65.88 228 GLY A CA 1
ATOM 1860 C C . GLY A 1 228 ? -3.752 14.700 87.494 1.00 65.88 228 GLY A C 1
ATOM 1861 O O . GLY A 1 228 ? -3.280 15.392 88.396 1.00 65.88 228 GLY A O 1
ATOM 1862 N N . LYS A 1 229 ? -3.010 13.780 86.856 1.00 64.31 229 LYS A N 1
ATOM 1863 C CA . LYS A 1 229 ? -1.651 13.356 87.238 1.00 64.31 229 LYS A CA 1
ATOM 1864 C C . LYS A 1 229 ? -0.623 14.490 87.173 1.00 64.31 229 LYS A C 1
ATOM 1866 O O . LYS A 1 229 ? 0.418 14.385 87.809 1.00 64.31 229 LYS A O 1
ATOM 1871 N N . ASN A 1 230 ? -0.941 15.589 86.487 1.00 63.47 230 ASN A N 1
ATOM 1872 C CA . ASN A 1 230 ? -0.085 16.772 86.370 1.00 63.47 230 ASN A CA 1
ATOM 1873 C C . ASN A 1 230 ? -0.445 17.920 87.343 1.00 63.47 230 ASN A C 1
ATOM 1875 O O . ASN A 1 230 ? 0.123 19.006 87.237 1.00 63.47 230 ASN A O 1
ATOM 1879 N N . MET A 1 231 ? -1.363 17.728 88.302 1.00 70.62 231 MET A N 1
ATOM 1880 C CA . MET A 1 231 ? -1.789 18.795 89.224 1.00 70.62 231 MET A CA 1
ATOM 1881 C C . MET A 1 231 ? -0.964 18.809 90.526 1.00 70.62 231 MET A C 1
ATOM 1883 O O . MET A 1 231 ? -1.050 17.902 91.354 1.00 70.62 231 MET A O 1
ATOM 1887 N N . LYS A 1 232 ? -0.178 19.871 90.752 1.00 65.06 232 LYS A N 1
ATOM 1888 C CA . LYS A 1 232 ? 0.574 20.091 92.006 1.00 65.06 232 LYS A CA 1
ATOM 1889 C C . LYS A 1 232 ? -0.380 20.340 93.189 1.00 65.06 232 LYS A C 1
ATOM 1891 O O . LYS A 1 232 ? -1.145 21.301 93.177 1.00 65.06 232 LYS A O 1
ATOM 1896 N N . LYS A 1 233 ? -0.298 19.522 94.249 1.00 65.88 233 LYS A N 1
ATOM 1897 C CA . LYS A 1 233 ? -1.077 19.713 95.490 1.00 65.88 233 LYS A CA 1
ATOM 1898 C 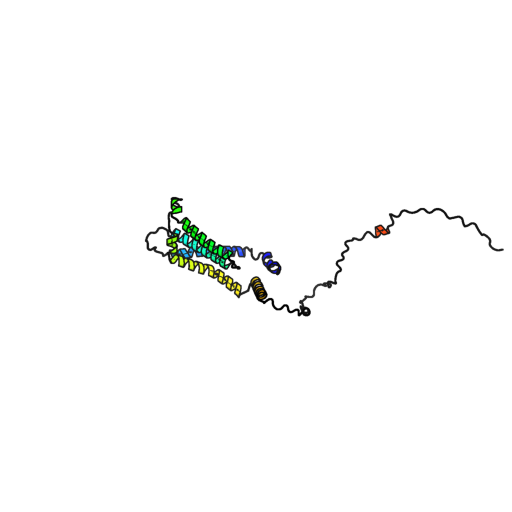C . LYS A 1 233 ? -0.536 20.887 96.317 1.00 65.88 233 LYS A C 1
ATOM 1900 O O . LYS A 1 233 ? 0.646 20.936 96.649 1.00 65.88 233 LYS A O 1
ATOM 1905 N N . ARG A 1 234 ? -1.423 21.812 96.690 1.00 59.34 234 ARG A N 1
ATOM 1906 C CA . ARG A 1 234 ? -1.143 22.982 97.538 1.00 59.34 234 ARG A CA 1
ATOM 1907 C C . ARG A 1 234 ? -1.393 22.631 99.015 1.00 59.34 234 ARG A C 1
ATOM 1909 O O . ARG A 1 234 ? -2.490 22.211 99.366 1.00 59.34 234 ARG A O 1
ATOM 1916 N N . LYS A 1 235 ? -0.383 22.791 99.878 1.00 52.72 235 LYS A N 1
ATOM 1917 C CA . LYS A 1 235 ? -0.428 22.477 101.323 1.00 52.72 235 LYS A CA 1
ATOM 1918 C C . LYS A 1 235 ? -1.142 23.612 102.086 1.00 52.72 235 LYS A C 1
ATOM 1920 O O . LYS A 1 235 ? -0.712 24.757 101.975 1.00 52.72 235 LYS A O 1
ATOM 1925 N N . LYS A 1 236 ? -2.212 23.325 102.843 1.00 51.50 236 LYS A N 1
ATOM 1926 C CA . LYS A 1 236 ? -2.859 24.282 103.772 1.00 51.50 236 LYS A CA 1
ATOM 1927 C C . LYS A 1 236 ? -2.621 23.856 105.227 1.00 51.50 236 LYS A C 1
ATOM 1929 O O . LYS A 1 236 ? -2.650 22.670 105.537 1.00 51.50 236 LYS A O 1
ATOM 1934 N N . ARG A 1 237 ? -2.320 24.844 106.072 1.00 41.84 237 ARG A N 1
ATOM 1935 C CA . ARG A 1 237 ? -1.851 24.755 107.462 1.00 41.84 237 ARG A CA 1
ATOM 1936 C C . ARG A 1 237 ? -2.965 25.254 108.400 1.00 41.84 237 ARG A C 1
ATOM 1938 O O . ARG A 1 237 ? -3.506 26.314 108.118 1.00 41.84 237 ARG A O 1
ATOM 1945 N N . SER A 1 238 ? -3.208 24.490 109.474 1.00 46.84 238 SER A N 1
ATOM 1946 C CA . SER A 1 238 ? -3.773 24.840 110.800 1.00 46.84 238 SER A CA 1
ATOM 1947 C C . SER A 1 238 ? -5.139 25.533 110.914 1.00 46.84 238 SER A C 1
ATOM 1949 O O . SER A 1 238 ? -5.234 26.697 110.558 1.00 46.84 238 SER A O 1
ATOM 1951 N N . GLU A 1 239 ? -6.095 24.873 111.586 1.00 50.25 239 GLU A N 1
ATOM 1952 C CA . GLU A 1 239 ? -7.166 25.490 112.397 1.00 50.25 239 GLU A CA 1
ATOM 1953 C C . GLU A 1 239 ? -7.852 24.408 113.268 1.00 50.25 239 GLU A C 1
ATOM 1955 O O . GLU A 1 239 ? -8.830 23.799 112.864 1.00 50.25 239 GLU A O 1
ATOM 1960 N N . ASP A 1 240 ? -7.306 24.135 114.459 1.00 50.62 240 ASP A N 1
ATOM 1961 C CA . ASP A 1 240 ? -7.979 23.390 115.539 1.00 50.62 240 ASP A CA 1
ATOM 1962 C C . ASP A 1 240 ? -7.630 24.091 116.857 1.00 50.62 240 ASP A C 1
ATOM 1964 O O . ASP A 1 240 ? -6.629 23.802 117.516 1.00 50.62 240 ASP A O 1
ATOM 1968 N N . LYS A 1 241 ? -8.404 25.126 117.188 1.00 50.03 241 LYS A N 1
ATOM 1969 C CA . LYS A 1 241 ? -8.282 25.855 118.457 1.00 50.03 241 LYS A CA 1
ATOM 1970 C C . LYS A 1 241 ? -9.622 26.443 118.917 1.00 50.03 241 LYS A C 1
ATOM 1972 O O . LYS A 1 241 ? -9.650 27.555 119.414 1.00 50.03 241 LYS A O 1
ATOM 1977 N N . VAL A 1 242 ? -10.741 25.730 118.749 1.00 53.59 242 VAL A N 1
ATOM 1978 C CA . VAL A 1 242 ? -12.057 26.171 119.269 1.00 53.59 242 VAL A CA 1
ATOM 1979 C C . VAL A 1 242 ? -12.932 24.966 119.647 1.00 53.59 242 VAL A C 1
ATOM 1981 O O . VAL A 1 242 ? -13.960 24.719 119.034 1.00 53.59 242 VAL A O 1
ATOM 1984 N N . LYS A 1 243 ? -12.521 24.162 120.632 1.00 52.03 243 LYS A N 1
ATOM 1985 C CA . LYS A 1 243 ? -13.413 23.211 121.333 1.00 52.03 243 LYS A CA 1
ATOM 1986 C C . LYS A 1 243 ? -12.958 23.052 122.783 1.00 52.03 243 LYS A C 1
ATOM 1988 O O . LYS A 1 243 ? -12.520 21.989 123.200 1.00 52.03 243 LYS A O 1
ATOM 1993 N N . ASN A 1 244 ? -12.978 24.147 123.532 1.00 49.84 244 ASN A N 1
ATOM 1994 C CA . ASN A 1 244 ? -12.861 24.104 124.986 1.00 49.84 244 ASN A CA 1
ATOM 1995 C C . ASN A 1 244 ? -13.718 25.240 125.552 1.00 49.84 244 ASN A C 1
ATOM 1997 O O . ASN A 1 244 ? -13.228 26.331 125.820 1.00 49.84 244 ASN A O 1
ATOM 2001 N N . GLY A 1 245 ? -15.022 25.005 125.594 1.00 46.84 245 GLY A N 1
ATOM 2002 C CA . GLY A 1 245 ? -16.027 25.933 126.089 1.00 46.84 245 GLY A CA 1
ATOM 2003 C C . GLY A 1 245 ? -17.324 25.159 126.255 1.00 46.84 245 GLY A C 1
ATOM 2004 O O . GLY A 1 2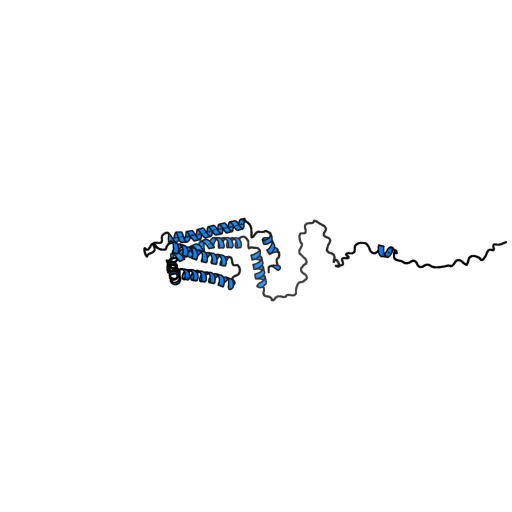45 ? -17.794 24.547 125.302 1.00 46.84 245 GLY A O 1
ATOM 2005 N N . ASP A 1 246 ? -17.827 25.164 127.481 1.00 45.75 246 ASP A N 1
ATOM 2006 C CA . ASP A 1 246 ? -19.211 24.867 127.842 1.00 45.75 246 ASP A CA 1
ATOM 2007 C C . ASP A 1 246 ? -19.572 23.381 128.029 1.00 45.75 246 ASP A C 1
ATOM 2009 O O . ASP A 1 246 ? -20.366 22.767 127.319 1.00 45.75 246 ASP A O 1
ATOM 2013 N N . ARG A 1 247 ? -19.016 22.825 129.119 1.00 47.38 247 ARG A N 1
ATOM 2014 C CA . ARG A 1 247 ? -19.834 22.068 130.083 1.00 47.38 247 ARG A CA 1
ATOM 2015 C C . ARG A 1 247 ? -20.838 23.040 130.708 1.00 47.38 247 ARG A C 1
ATOM 2017 O O . ARG A 1 247 ? -20.421 24.131 131.076 1.00 47.38 247 ARG A O 1
ATOM 2024 N N . VAL A 1 248 ? -22.080 22.603 130.907 1.00 49.53 248 VAL A N 1
ATOM 2025 C CA . VAL A 1 248 ? -22.825 22.599 132.187 1.00 49.53 248 VAL A CA 1
ATOM 2026 C C . VAL A 1 248 ? -24.246 22.105 131.869 1.00 49.53 248 VAL A C 1
ATOM 2028 O O . VAL A 1 248 ? -25.007 22.765 131.166 1.00 49.53 248 VAL A O 1
ATOM 2031 N N . GLN A 1 249 ? -24.548 20.893 132.343 1.00 43.03 249 GLN A N 1
ATOM 2032 C CA . GLN A 1 249 ? -25.899 20.360 132.527 1.00 43.03 249 GLN A CA 1
ATOM 2033 C C . GLN A 1 249 ? -26.418 20.782 133.912 1.00 43.03 249 GLN A C 1
ATOM 2035 O O . GLN A 1 249 ? -25.630 20.912 134.845 1.00 43.03 249 GLN A O 1
ATOM 2040 N N . GLU A 1 250 ? -27.733 20.994 133.943 1.00 39.75 250 GLU A N 1
ATOM 2041 C CA . GLU A 1 250 ? -28.744 20.939 135.015 1.00 39.75 250 GLU A CA 1
ATOM 2042 C C . GLU A 1 250 ? -28.352 20.463 136.428 1.00 39.75 250 GLU A C 1
ATOM 2044 O O . GLU A 1 250 ? -27.574 19.523 136.583 1.00 39.75 250 GLU A O 1
ATOM 2049 N N . GLY A 1 251 ? -29.077 20.995 137.426 1.00 39.12 251 GLY A N 1
ATOM 2050 C CA . GLY A 1 251 ? -29.375 20.291 138.684 1.00 39.12 251 GLY A CA 1
ATOM 2051 C C . GLY A 1 251 ? -28.728 20.870 139.925 1.00 39.12 251 GLY A C 1
ATOM 2052 O O . GLY A 1 251 ? -27.525 20.608 140.128 1.00 39.12 251 GLY A O 1
#

Radius of gyration: 44.6 Å; chains: 1; bounding box: 69×44×171 Å

pLDDT: mean 71.76, std 16.31, range [39.12, 94.31]

Secondary structure (DSSP, 8-state):
-GGG-GGGGHHHHTTSSS-HHHHHHHHHHHHHHHHHHHHHHHHHTSS---TT-----HHHHHHHHHHHHHHHHHHHHHHHH-SS--HHHHHHHHHHHHHHHHHHHHHTSHHHHHHSTTT---TTHHHHHHH-HHHHHHHHHHHHHHHHHHHHHHHHHHHH---HHHHHHHHHHHHHHS-S-------SS----------S-S---------S------S-SHHHHHT-TT-PPPP----------------

InterPro domains:
  IPR023298 P-type ATPase, transmembrane domain superfamily [SSF81665] (11-149)
  IPR032630 P-type ATPase, C-terminal [PF16212] (2-162)